Protein AF-A0A415DFB6-F1 (afdb_monomer)

Mean predicted aligned error: 8.47 Å

Foldseek 3Di:
DVVVLVVLLVVLVVLLCCCVVPVVVVLVVLLVVLCVLLVHCPLSVVLCPDPLNVVLVVLSVVLVVLNVPLVVCCVVDVDPVSSVVSSVVSVVSSVVNVVSSVVSVVSSVCSSDLVSVLVVCLVPPDLVVLLVVLVSSLVSLVVPVVNVVSNVVSVVSNVVSVVVVVVVVVVVVVVVVVVVVVD

pLDDT: mean 84.61, std 6.45, range [47.28, 93.31]

Solvent-accessible surface area (backbone atoms only — not comparable to full-atom values): 9958 Å² total; per-residue (Å²): 112,69,67,63,53,49,53,56,48,52,51,52,51,52,54,52,48,48,43,58,73,51,50,46,56,52,51,53,51,52,43,49,51,46,19,60,72,61,72,37,62,67,63,39,51,54,54,57,69,34,67,63,50,47,52,45,56,53,50,51,53,49,54,56,51,45,68,59,50,48,60,54,48,43,71,75,47,86,42,74,71,60,46,53,50,53,53,52,52,51,50,52,52,55,52,50,49,52,55,43,50,54,52,46,51,54,50,52,51,34,64,64,36,66,66,54,31,50,59,48,40,72,75,73,46,57,70,74,62,33,51,58,52,38,52,47,49,36,59,47,22,71,74,32,82,92,34,47,68,56,24,53,55,39,50,53,52,50,51,52,54,52,48,53,54,52,52,54,52,52,52,51,54,51,53,56,52,56,63,64,72,77,112

Radius of gyration: 25.22 Å; Cα contacts (8 Å, |Δi|>4): 99; chains: 1; bounding box: 82×24×62 Å

Sequence (183 aa):
MLEGYIELFELCIAMVTALLGLAYPLFIDKINQMSDKYKTRRISEKFKNETAYCCFNILIVVCIVELFVFPIIIIAYDTDYCNQLLITIQGICVFTLSIIMVRLYHLIQTYNDPFRFFNRIRINETSENLIADLQILIRYASNNEAEMDLYNDAMQELSTQILNFQEEQLLIYQQQNSNNEEY

Structure (mmCIF, N/CA/C/O backbone):
data_AF-A0A415DFB6-F1
#
_entry.id   AF-A0A415DFB6-F1
#
loop_
_atom_site.group_PDB
_atom_site.id
_atom_site.type_symbol
_atom_site.label_atom_id
_atom_site.label_alt_id
_atom_site.label_comp_id
_atom_site.label_asym_id
_atom_site.label_entity_id
_atom_site.label_seq_id
_atom_site.pdbx_PDB_ins_code
_atom_site.Cartn_x
_atom_site.Cartn_y
_atom_site.Cartn_z
_atom_site.occupancy
_atom_site.B_iso_or_equiv
_atom_site.auth_seq_id
_atom_site.auth_comp_id
_atom_site.auth_asym_id
_atom_site.auth_atom_id
_atom_site.pdbx_PDB_model_num
ATOM 1 N N . MET A 1 1 ? 25.319 10.381 -27.164 1.00 62.66 1 MET A N 1
ATOM 2 C CA . MET A 1 1 ? 23.885 10.255 -26.812 1.00 62.66 1 MET A CA 1
ATOM 3 C C . MET A 1 1 ? 23.627 8.980 -26.020 1.00 62.66 1 MET A C 1
ATOM 5 O O . MET A 1 1 ? 23.040 9.087 -24.956 1.00 62.66 1 MET A O 1
ATOM 9 N N . LEU A 1 2 ? 24.158 7.828 -26.452 1.00 67.50 2 LEU A N 1
ATOM 10 C CA . LEU A 1 2 ? 24.077 6.550 -25.725 1.00 67.50 2 LEU A CA 1
ATOM 11 C C . LEU A 1 2 ? 24.550 6.600 -24.256 1.00 67.50 2 LEU A C 1
ATOM 13 O O . LEU A 1 2 ? 23.923 6.008 -23.390 1.00 67.50 2 LEU A O 1
ATOM 17 N N . GLU A 1 3 ? 25.610 7.349 -23.957 1.00 74.88 3 GLU A N 1
ATOM 18 C CA . GLU A 1 3 ? 26.145 7.478 -22.591 1.00 74.88 3 GLU A CA 1
ATOM 19 C C . GLU A 1 3 ? 25.141 8.124 -21.616 1.00 74.88 3 GLU A C 1
ATOM 21 O O . GLU A 1 3 ? 24.883 7.578 -20.549 1.00 74.88 3 GLU A O 1
ATOM 26 N N . GLY A 1 4 ? 24.451 9.196 -22.026 1.00 77.31 4 GLY A N 1
ATOM 27 C CA . GLY A 1 4 ? 23.418 9.831 -21.194 1.00 77.31 4 GLY A CA 1
ATOM 28 C C . GLY A 1 4 ? 22.176 8.956 -20.979 1.00 77.31 4 GLY A C 1
ATOM 29 O O . GLY A 1 4 ? 21.500 9.060 -19.958 1.00 77.31 4 GLY A O 1
ATOM 30 N N . TYR A 1 5 ? 21.882 8.056 -21.921 1.00 78.19 5 TYR A N 1
ATOM 31 C CA . TYR A 1 5 ? 20.828 7.052 -21.776 1.00 78.19 5 TYR A CA 1
ATOM 32 C C . TYR A 1 5 ? 21.180 6.004 -20.714 1.00 78.19 5 TYR A C 1
ATOM 34 O O . TYR A 1 5 ? 20.325 5.629 -19.911 1.00 78.19 5 TYR A O 1
ATOM 42 N N . ILE A 1 6 ? 22.442 5.578 -20.679 1.00 79.12 6 ILE A N 1
ATOM 43 C CA . ILE A 1 6 ? 22.951 4.638 -19.679 1.00 79.12 6 ILE A CA 1
ATOM 44 C C . ILE A 1 6 ? 22.928 5.281 -18.288 1.00 79.12 6 ILE A C 1
ATOM 46 O O . ILE A 1 6 ? 22.408 4.668 -17.363 1.00 79.12 6 ILE A O 1
ATOM 50 N N . GLU A 1 7 ? 23.367 6.535 -18.144 1.00 85.06 7 GLU A N 1
ATOM 51 C CA . GLU A 1 7 ? 23.326 7.258 -16.860 1.00 85.06 7 GLU A CA 1
ATOM 52 C C . GLU A 1 7 ? 21.899 7.381 -16.290 1.00 85.06 7 GLU A C 1
ATOM 54 O O . GLU A 1 7 ? 21.657 7.120 -15.109 1.00 85.06 7 GLU A O 1
ATOM 59 N N . LEU A 1 8 ? 20.918 7.742 -17.129 1.00 84.00 8 LEU A N 1
ATOM 60 C CA . LEU A 1 8 ? 19.504 7.808 -16.732 1.00 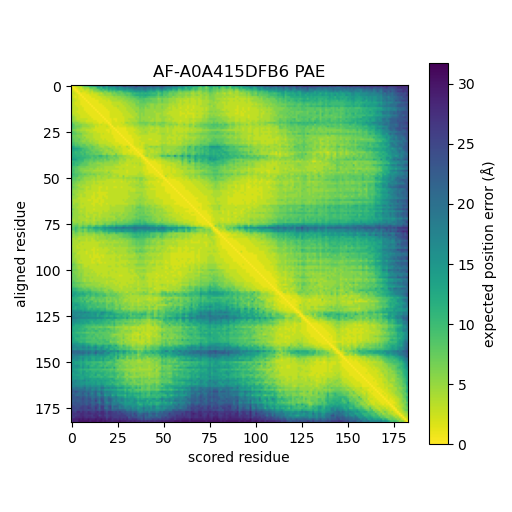84.00 8 LEU A CA 1
ATOM 61 C C . LEU A 1 8 ? 18.957 6.438 -16.317 1.00 84.00 8 LEU A C 1
ATOM 63 O O . LEU A 1 8 ? 18.154 6.333 -15.384 1.00 84.00 8 LEU A O 1
ATOM 67 N N . PHE A 1 9 ? 19.387 5.384 -17.006 1.00 84.56 9 PHE A N 1
ATOM 68 C CA . PHE A 1 9 ? 18.996 4.021 -16.687 1.00 84.56 9 PHE A CA 1
ATOM 69 C C . PHE A 1 9 ? 19.620 3.540 -15.367 1.00 84.56 9 PHE A C 1
ATOM 71 O O . PHE A 1 9 ? 18.917 2.974 -14.529 1.00 84.56 9 PHE A O 1
ATOM 78 N N . GLU A 1 10 ? 20.897 3.838 -15.123 1.00 87.94 10 GLU A N 1
ATOM 79 C CA . GLU A 1 10 ? 21.578 3.575 -13.850 1.00 87.94 10 GLU A CA 1
ATOM 80 C C . GLU A 1 10 ? 20.909 4.300 -12.680 1.00 87.94 10 GLU A C 1
ATOM 82 O O . GLU A 1 10 ? 20.707 3.708 -11.616 1.00 87.94 10 GLU A O 1
ATOM 87 N N . LEU A 1 11 ? 20.473 5.547 -12.882 1.00 89.06 11 LEU A N 1
ATOM 88 C CA . LEU A 1 11 ? 19.688 6.278 -11.888 1.00 89.06 11 LEU A CA 1
ATOM 89 C C . LEU A 1 11 ? 18.372 5.552 -11.560 1.00 89.06 11 LEU A C 1
ATOM 91 O O . LEU A 1 11 ? 18.012 5.413 -10.387 1.00 89.06 11 LEU A O 1
ATOM 95 N N . CYS A 1 12 ? 17.670 5.045 -12.577 1.00 87.88 12 CYS A N 1
ATOM 96 C CA . CYS A 1 12 ? 16.448 4.262 -12.386 1.00 87.88 12 CYS A CA 1
ATOM 97 C C . CYS A 1 12 ? 16.722 2.959 -11.618 1.00 87.88 12 CYS A C 1
ATOM 99 O O . CYS A 1 12 ? 15.974 2.636 -10.690 1.00 87.88 12 CYS A O 1
ATOM 101 N N . ILE A 1 13 ? 17.808 2.243 -11.945 1.00 89.44 13 ILE A N 1
ATOM 102 C CA . ILE A 1 13 ? 18.252 1.053 -11.201 1.00 89.44 13 ILE A CA 1
ATOM 103 C C . ILE A 1 13 ? 18.485 1.412 -9.732 1.00 89.44 13 ILE A C 1
ATOM 105 O O . ILE A 1 13 ? 17.977 0.722 -8.843 1.00 89.44 13 ILE A O 1
ATOM 109 N N . ALA A 1 14 ? 19.228 2.487 -9.462 1.00 90.75 14 ALA A N 1
ATOM 110 C CA . ALA A 1 14 ? 19.560 2.907 -8.106 1.00 90.75 14 ALA A CA 1
ATOM 111 C C . ALA A 1 14 ? 18.299 3.223 -7.286 1.00 90.75 14 ALA A C 1
ATOM 113 O O . ALA A 1 14 ? 18.173 2.764 -6.149 1.00 90.75 14 ALA A O 1
ATOM 114 N N . MET A 1 15 ? 17.330 3.933 -7.876 1.00 89.31 15 MET A N 1
ATOM 115 C CA . MET A 1 15 ? 16.051 4.231 -7.225 1.00 89.31 15 MET A CA 1
ATOM 116 C C . MET A 1 15 ? 15.252 2.964 -6.906 1.00 89.31 15 MET A C 1
ATOM 118 O O . MET A 1 15 ? 14.819 2.783 -5.767 1.00 89.31 15 MET A O 1
ATOM 122 N N . VAL A 1 16 ? 15.074 2.064 -7.878 1.00 89.44 16 VAL A N 1
ATOM 123 C CA . VAL A 1 16 ? 14.328 0.810 -7.666 1.00 89.44 16 VAL A CA 1
ATOM 124 C C . VAL A 1 16 ? 15.028 -0.069 -6.628 1.00 89.44 16 VAL A C 1
ATOM 126 O O . VAL A 1 16 ? 14.374 -0.627 -5.747 1.00 89.44 16 VAL A O 1
ATOM 129 N N . THR A 1 17 ? 16.359 -0.134 -6.665 1.00 90.31 17 THR A N 1
ATOM 130 C CA . THR A 1 17 ? 17.162 -0.888 -5.693 1.00 90.31 17 THR A CA 1
ATOM 131 C C . THR A 1 17 ? 17.019 -0.316 -4.285 1.00 90.31 17 THR A C 1
ATOM 133 O O . THR A 1 17 ? 16.842 -1.078 -3.338 1.00 90.31 17 THR A O 1
ATOM 136 N N . ALA A 1 18 ? 17.025 1.010 -4.122 1.00 90.12 18 ALA A N 1
ATOM 137 C CA . ALA A 1 18 ? 16.793 1.646 -2.826 1.00 90.12 18 ALA A CA 1
ATOM 138 C C . ALA A 1 18 ? 15.381 1.352 -2.291 1.00 90.12 18 ALA A C 1
ATOM 140 O O . ALA A 1 18 ? 15.207 1.050 -1.107 1.00 90.12 18 ALA A O 1
ATOM 141 N N . LEU A 1 19 ? 14.371 1.378 -3.165 1.00 86.94 19 LEU A N 1
ATOM 142 C CA . LEU A 1 19 ? 12.997 1.043 -2.794 1.00 86.94 19 LEU A CA 1
ATOM 143 C C . LEU A 1 19 ? 12.863 -0.419 -2.356 1.00 86.94 19 LEU A C 1
ATOM 145 O O . LEU A 1 19 ? 12.233 -0.694 -1.338 1.00 86.94 19 LEU A O 1
ATOM 149 N N . LEU A 1 20 ? 13.486 -1.350 -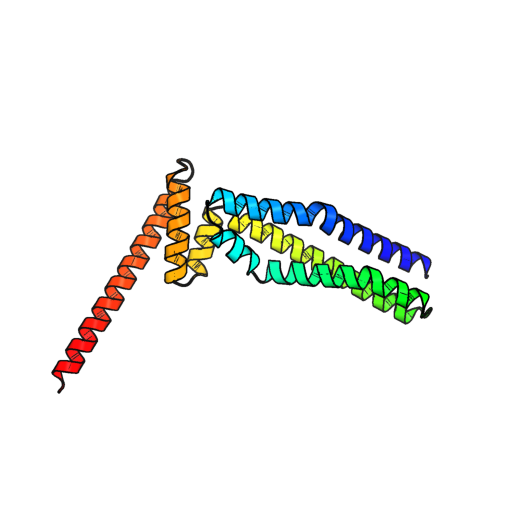3.074 1.00 88.12 20 LEU A N 1
ATOM 150 C CA . LEU A 1 20 ? 13.445 -2.775 -2.747 1.00 88.12 20 LEU A CA 1
ATOM 151 C C . LEU A 1 20 ? 14.286 -3.138 -1.523 1.00 88.12 20 LEU A C 1
ATOM 153 O O . LEU A 1 20 ? 13.855 -3.941 -0.702 1.00 88.12 20 LEU A O 1
ATOM 157 N N . GLY A 1 21 ? 15.479 -2.562 -1.398 1.00 85.88 21 GLY A N 1
ATOM 158 C CA . GLY A 1 21 ? 16.424 -2.896 -0.337 1.00 85.88 21 GLY A CA 1
ATOM 159 C C . GLY A 1 21 ? 16.083 -2.260 1.007 1.00 85.88 21 GLY A C 1
ATOM 160 O O . GLY A 1 21 ? 16.350 -2.857 2.046 1.00 85.88 21 GLY A O 1
ATOM 161 N N . LEU A 1 22 ? 15.487 -1.062 1.000 1.00 85.88 22 LEU A N 1
ATOM 162 C CA . LEU A 1 22 ? 15.220 -0.300 2.223 1.00 85.88 22 LEU A CA 1
ATOM 163 C C . LEU A 1 22 ? 13.725 -0.136 2.482 1.00 85.88 2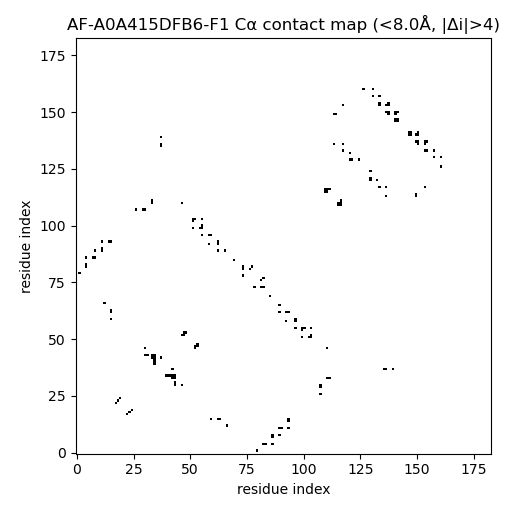2 LEU A C 1
ATOM 165 O O . LEU A 1 22 ? 13.236 -0.507 3.548 1.00 85.88 22 LEU A O 1
ATOM 169 N N . ALA A 1 23 ? 12.984 0.418 1.523 1.00 86.06 23 ALA A N 1
ATOM 170 C CA . ALA A 1 23 ? 11.593 0.786 1.764 1.00 86.06 23 ALA A CA 1
ATOM 171 C C . ALA A 1 23 ? 10.667 -0.433 1.867 1.00 86.06 23 ALA A C 1
ATOM 173 O O . ALA A 1 23 ? 9.801 -0.476 2.739 1.00 86.06 23 ALA A O 1
ATOM 174 N N . TYR A 1 24 ? 10.858 -1.439 1.012 1.00 85.44 24 TYR A N 1
ATOM 175 C CA . TYR A 1 24 ? 9.994 -2.616 0.967 1.00 85.44 24 TYR A CA 1
ATOM 176 C C . TYR A 1 24 ? 10.010 -3.416 2.285 1.00 85.44 24 TYR A C 1
ATOM 178 O O . TYR A 1 24 ? 8.928 -3.647 2.835 1.00 85.44 24 TYR A O 1
ATOM 186 N N . PRO A 1 25 ? 11.176 -3.761 2.878 1.00 87.12 25 PRO A N 1
ATOM 187 C CA . PRO A 1 25 ? 11.221 -4.401 4.191 1.00 87.12 25 PRO A CA 1
ATOM 188 C C . PRO A 1 25 ? 10.585 -3.549 5.290 1.00 87.12 25 PRO A C 1
ATOM 190 O O . PRO A 1 25 ? 9.839 -4.085 6.106 1.00 87.12 25 PRO A O 1
ATOM 193 N N . LEU A 1 26 ? 10.815 -2.228 5.288 1.00 86.00 26 LEU A N 1
ATOM 194 C CA . LEU A 1 26 ? 10.211 -1.311 6.262 1.00 86.00 26 LEU A CA 1
ATOM 195 C C . LEU A 1 26 ? 8.680 -1.313 6.182 1.00 86.00 26 LEU A C 1
ATOM 197 O O . LEU A 1 26 ? 8.010 -1.287 7.213 1.00 86.00 26 LEU A O 1
ATOM 201 N N . PHE A 1 27 ? 8.109 -1.371 4.977 1.00 86.38 27 PHE A N 1
ATOM 202 C CA . PHE A 1 27 ? 6.661 -1.471 4.813 1.00 86.38 27 PHE A CA 1
ATOM 203 C C . PHE A 1 27 ? 6.116 -2.792 5.353 1.00 86.38 27 PHE A C 1
ATOM 205 O O . PHE A 1 27 ? 5.130 -2.781 6.088 1.00 86.38 27 PHE A O 1
ATOM 212 N N . ILE A 1 28 ? 6.765 -3.917 5.045 1.00 86.12 28 ILE A N 1
ATOM 213 C CA . ILE A 1 28 ? 6.357 -5.232 5.559 1.00 86.12 28 ILE A CA 1
ATOM 214 C C . ILE A 1 28 ? 6.451 -5.280 7.088 1.00 86.12 28 ILE A C 1
ATOM 216 O O . ILE A 1 28 ? 5.514 -5.734 7.742 1.00 86.12 28 ILE A O 1
ATOM 220 N N . ASP A 1 29 ? 7.535 -4.761 7.659 1.00 88.38 29 ASP A N 1
ATOM 221 C CA . ASP A 1 29 ? 7.728 -4.669 9.106 1.00 88.38 29 ASP A CA 1
ATOM 222 C C . ASP A 1 29 ? 6.628 -3.828 9.772 1.00 88.38 29 ASP A C 1
ATOM 224 O O . ASP A 1 29 ? 6.009 -4.261 10.743 1.00 88.38 29 ASP A O 1
ATOM 228 N N . LYS A 1 30 ? 6.273 -2.671 9.196 1.00 86.75 30 LYS A N 1
ATOM 229 C CA . LYS A 1 30 ? 5.177 -1.837 9.718 1.00 86.75 30 LYS A CA 1
ATOM 230 C C . LYS A 1 30 ? 3.806 -2.507 9.628 1.00 86.75 30 LYS A C 1
ATOM 232 O O . LYS A 1 30 ? 3.001 -2.355 10.546 1.00 86.75 30 LYS A O 1
ATOM 237 N N . ILE A 1 31 ? 3.541 -3.267 8.568 1.00 85.69 31 ILE A N 1
ATOM 238 C CA . ILE A 1 31 ? 2.302 -4.049 8.435 1.00 85.69 31 ILE A CA 1
ATOM 239 C C . ILE A 1 31 ? 2.249 -5.167 9.488 1.00 85.69 31 ILE A C 1
ATOM 241 O O . ILE A 1 31 ? 1.194 -5.417 10.073 1.00 85.69 31 ILE A O 1
ATOM 245 N N . ASN A 1 32 ? 3.378 -5.820 9.771 1.00 85.25 32 ASN A N 1
ATOM 246 C CA . ASN A 1 32 ? 3.454 -6.855 10.803 1.00 85.25 32 ASN A CA 1
ATOM 247 C C . ASN A 1 32 ? 3.276 -6.261 12.208 1.00 85.25 32 ASN A C 1
ATOM 249 O O . ASN A 1 32 ? 2.442 -6.750 12.965 1.00 85.25 32 ASN A O 1
ATOM 253 N N . GLN A 1 33 ? 3.946 -5.143 12.512 1.00 85.44 33 GLN A N 1
ATOM 254 C CA . GLN A 1 33 ? 3.773 -4.413 13.775 1.00 85.44 33 GLN A CA 1
ATOM 255 C C . GLN A 1 33 ? 2.317 -4.014 14.020 1.00 85.44 33 GLN A C 1
ATOM 257 O O . GLN A 1 33 ? 1.845 -4.052 15.151 1.00 85.44 33 GLN A O 1
ATOM 262 N N . MET A 1 34 ? 1.581 -3.656 12.970 1.00 82.19 34 MET A N 1
ATOM 263 C CA . MET A 1 34 ? 0.152 -3.371 13.068 1.00 82.19 34 MET A CA 1
ATOM 264 C C . MET A 1 34 ? -0.663 -4.620 13.423 1.00 82.19 34 MET A C 1
ATOM 266 O O . MET A 1 34 ? -1.541 -4.558 14.283 1.00 82.19 34 MET A O 1
ATOM 270 N N . SER A 1 35 ? -0.354 -5.763 12.806 1.00 81.88 35 SER A N 1
ATOM 271 C CA . SER A 1 35 ? -0.968 -7.048 13.160 1.00 81.88 35 SER A CA 1
ATOM 272 C C . SER A 1 35 ? -0.732 -7.400 14.633 1.00 81.88 35 SER A C 1
ATOM 274 O O . SER A 1 35 ? -1.647 -7.881 15.306 1.00 81.88 35 SER A O 1
ATOM 276 N N . ASP A 1 36 ? 0.473 -7.130 15.135 1.00 84.31 36 ASP A N 1
ATOM 277 C CA . ASP A 1 36 ? 0.854 -7.375 16.525 1.00 84.31 36 ASP A CA 1
ATOM 278 C C . ASP A 1 36 ? 0.162 -6.391 17.479 1.00 84.31 36 ASP A C 1
ATOM 280 O O . ASP A 1 36 ? -0.386 -6.804 18.504 1.00 84.31 36 ASP A O 1
ATOM 284 N N . LYS A 1 37 ? 0.098 -5.104 17.105 1.00 84.50 37 LYS A N 1
ATOM 285 C CA . LYS A 1 37 ? -0.556 -4.024 17.862 1.00 84.50 37 LYS A CA 1
ATOM 286 C C . LYS A 1 37 ? -2.016 -4.348 18.172 1.00 84.50 37 LYS A C 1
ATOM 288 O O . LYS A 1 37 ? -2.444 -4.239 19.318 1.00 84.50 37 LYS A O 1
ATOM 293 N N . TYR A 1 38 ? -2.769 -4.792 17.169 1.00 81.00 38 TYR A N 1
ATOM 294 C CA . TYR A 1 38 ? -4.183 -5.137 17.331 1.00 81.00 38 TYR A CA 1
ATOM 295 C C . TYR A 1 38 ? -4.417 -6.614 17.692 1.00 81.00 38 TYR A C 1
ATOM 297 O O . TYR A 1 38 ? -5.565 -7.042 17.824 1.00 81.00 38 TYR A O 1
ATOM 305 N N . LYS A 1 39 ? -3.345 -7.409 17.849 1.00 82.69 39 LYS A N 1
ATOM 306 C CA . LYS A 1 39 ? -3.382 -8.860 18.118 1.00 82.69 39 LYS A CA 1
ATOM 307 C C . LYS A 1 39 ? -4.301 -9.628 17.158 1.00 82.69 39 LYS A C 1
ATOM 309 O O . LYS A 1 39 ? -4.942 -10.607 17.541 1.00 82.69 39 LYS A O 1
ATOM 314 N N . THR A 1 40 ? -4.385 -9.171 15.911 1.00 82.06 40 THR A N 1
ATOM 315 C CA . THR A 1 40 ? -5.238 -9.761 14.877 1.00 82.06 40 THR A CA 1
ATOM 316 C C . THR A 1 40 ? -4.604 -9.625 13.503 1.00 82.06 40 THR A C 1
ATOM 318 O O . THR A 1 40 ? -4.027 -8.593 13.165 1.00 82.06 40 THR A O 1
ATOM 321 N N . ARG A 1 41 ? -4.751 -10.667 12.682 1.00 83.12 41 ARG A N 1
ATOM 322 C CA . ARG A 1 41 ? -4.326 -10.658 11.274 1.00 83.12 41 ARG A CA 1
ATOM 323 C C . ARG A 1 41 ? -5.320 -9.963 10.349 1.00 83.12 41 ARG A C 1
ATOM 325 O O . ARG A 1 41 ? -4.936 -9.512 9.279 1.00 83.12 41 ARG A O 1
ATOM 332 N N . ARG A 1 42 ? -6.572 -9.797 10.783 1.00 81.75 42 ARG A N 1
ATOM 333 C CA . ARG A 1 42 ? -7.649 -9.215 9.967 1.00 81.75 42 ARG A CA 1
ATOM 334 C C . ARG A 1 42 ? -7.291 -7.828 9.422 1.00 81.75 42 ARG A C 1
ATOM 336 O O . ARG A 1 42 ? -7.563 -7.532 8.266 1.00 81.75 42 ARG A O 1
ATOM 343 N N . ILE A 1 43 ? -6.637 -6.994 10.233 1.00 82.25 43 ILE A N 1
ATOM 344 C CA . ILE A 1 43 ? -6.270 -5.622 9.850 1.00 82.25 43 ILE A CA 1
ATOM 345 C C . ILE A 1 43 ? -5.130 -5.615 8.823 1.00 82.25 43 ILE A C 1
ATOM 347 O O . ILE A 1 43 ? -5.192 -4.873 7.843 1.00 82.25 43 ILE A O 1
ATOM 351 N N . SER A 1 44 ? -4.113 -6.463 9.001 1.00 83.44 44 SER A N 1
ATOM 352 C CA . SER A 1 44 ? -3.005 -6.560 8.045 1.00 83.44 44 SER A CA 1
ATOM 353 C C . SER A 1 44 ? -3.439 -7.200 6.722 1.00 83.44 44 SER A C 1
ATOM 355 O O . SER A 1 44 ? -2.960 -6.799 5.663 1.00 83.44 44 SER A O 1
ATOM 357 N N . GLU A 1 45 ? -4.388 -8.137 6.748 1.00 85.50 45 GLU A N 1
ATOM 358 C CA . GLU A 1 45 ? -5.019 -8.698 5.546 1.00 85.50 45 GLU A CA 1
ATOM 359 C C . GLU A 1 45 ? -5.870 -7.661 4.808 1.00 85.50 45 GLU A C 1
ATOM 361 O O . GLU A 1 45 ? -5.722 -7.510 3.595 1.00 85.50 45 GLU A O 1
ATOM 366 N N . LYS A 1 46 ? -6.685 -6.877 5.529 1.00 83.94 46 LYS A N 1
ATOM 367 C CA . LYS A 1 46 ? -7.423 -5.750 4.940 1.00 83.94 46 LYS A CA 1
ATOM 368 C C . LYS A 1 46 ? -6.490 -4.758 4.261 1.00 83.94 46 LYS A C 1
ATOM 370 O O . LYS A 1 46 ? -6.719 -4.411 3.109 1.00 83.94 46 LYS A O 1
ATOM 375 N N . PHE A 1 47 ? -5.397 -4.383 4.926 1.00 85.31 47 PHE A N 1
ATOM 376 C CA . PHE A 1 47 ? -4.382 -3.510 4.343 1.00 85.31 47 PHE A CA 1
ATOM 377 C C . PHE A 1 47 ? -3.796 -4.085 3.041 1.00 85.31 47 PHE A C 1
ATOM 379 O O . PHE A 1 47 ? -3.640 -3.360 2.061 1.00 85.31 47 PHE A O 1
ATOM 386 N N . LYS A 1 48 ? -3.483 -5.387 3.004 1.00 85.75 48 LYS A N 1
ATOM 387 C CA . LYS A 1 48 ? -2.928 -6.047 1.807 1.00 85.75 48 LYS A CA 1
ATOM 388 C C . LYS A 1 48 ? -3.926 -6.142 0.650 1.00 85.75 48 LYS A C 1
ATOM 390 O O . LYS A 1 48 ? -3.500 -6.204 -0.500 1.00 85.75 48 LYS A O 1
ATOM 395 N N . ASN A 1 49 ? -5.224 -6.123 0.936 1.00 86.88 49 ASN A N 1
ATOM 396 C CA . ASN A 1 49 ? -6.274 -6.113 -0.083 1.00 86.88 49 ASN A CA 1
ATOM 397 C C . ASN A 1 49 ? -6.568 -4.712 -0.640 1.00 86.88 49 ASN A C 1
ATOM 399 O O . ASN A 1 49 ? -7.314 -4.585 -1.609 1.00 86.88 49 ASN A O 1
ATOM 403 N N . GLU A 1 50 ? -5.979 -3.656 -0.076 1.00 85.81 50 GLU A N 1
ATOM 404 C CA . GLU A 1 50 ? -6.135 -2.304 -0.604 1.00 85.81 50 GLU A CA 1
ATOM 405 C C . GLU A 1 50 ? -5.494 -2.174 -1.988 1.00 85.81 50 GLU A C 1
ATOM 407 O O . GLU A 1 50 ? -4.344 -2.569 -2.217 1.00 85.81 50 GLU A O 1
ATOM 412 N N . THR A 1 51 ? -6.208 -1.516 -2.902 1.00 83.81 51 THR A N 1
ATOM 413 C CA . THR A 1 51 ? -5.769 -1.302 -4.288 1.00 83.81 51 THR A CA 1
ATOM 414 C C . THR A 1 51 ? -4.375 -0.686 -4.366 1.00 83.81 51 THR A C 1
ATOM 416 O O . THR A 1 51 ? -3.579 -1.071 -5.214 1.00 83.81 51 THR A O 1
ATOM 419 N N . ALA A 1 52 ? -4.035 0.234 -3.456 1.00 85.25 52 ALA A N 1
ATOM 420 C CA . ALA A 1 52 ? -2.718 0.867 -3.432 1.00 85.25 52 ALA A CA 1
ATOM 421 C C . ALA A 1 52 ? -1.577 -0.134 -3.171 1.00 85.25 52 ALA A C 1
ATOM 423 O O . ALA A 1 52 ? -0.538 -0.042 -3.822 1.00 85.25 52 ALA A O 1
ATOM 424 N N . TYR A 1 53 ? -1.771 -1.098 -2.263 1.00 87.94 53 TYR A N 1
ATOM 425 C CA . TYR A 1 53 ? -0.775 -2.134 -1.977 1.00 87.94 53 TYR A CA 1
ATOM 426 C C . TYR A 1 53 ? -0.655 -3.128 -3.139 1.00 87.94 53 TYR A C 1
ATOM 428 O O . TYR A 1 53 ? 0.453 -3.483 -3.542 1.00 87.94 53 TYR A O 1
ATOM 436 N N . CYS A 1 54 ? -1.787 -3.520 -3.730 1.00 87.75 54 CYS A N 1
ATOM 437 C CA . CYS A 1 54 ? -1.800 -4.386 -4.907 1.00 87.75 54 CYS A CA 1
ATOM 438 C C . CYS A 1 54 ? -1.085 -3.730 -6.103 1.00 87.75 54 CYS A C 1
ATOM 440 O O . CYS A 1 54 ? -0.161 -4.316 -6.669 1.00 87.75 54 CYS A O 1
ATOM 442 N N . CYS A 1 55 ? -1.430 -2.479 -6.430 1.00 88.12 55 CYS A N 1
ATOM 443 C CA . CYS A 1 55 ? -0.772 -1.714 -7.490 1.00 88.12 55 CYS A CA 1
ATOM 444 C C . CYS A 1 55 ? 0.728 -1.547 -7.234 1.00 88.12 55 CYS A C 1
ATOM 446 O O . CYS A 1 55 ? 1.511 -1.683 -8.167 1.00 88.12 55 CYS A O 1
ATOM 448 N N . PHE A 1 56 ? 1.137 -1.285 -5.990 1.00 89.44 56 PHE A N 1
ATOM 449 C CA . PHE A 1 56 ? 2.549 -1.181 -5.625 1.00 89.44 56 PHE A CA 1
ATOM 450 C C . PHE A 1 56 ? 3.321 -2.472 -5.922 1.00 89.44 56 PHE A C 1
ATOM 452 O O . PHE A 1 56 ? 4.353 -2.424 -6.588 1.00 89.44 56 PHE A O 1
ATOM 459 N N . ASN A 1 57 ? 2.806 -3.623 -5.477 1.00 90.12 57 ASN A N 1
ATOM 460 C CA . ASN A 1 57 ? 3.453 -4.914 -5.718 1.00 90.12 57 ASN A CA 1
ATOM 461 C C . ASN A 1 57 ? 3.540 -5.243 -7.214 1.00 90.12 57 ASN A C 1
ATOM 463 O O . ASN A 1 57 ? 4.596 -5.667 -7.679 1.00 90.12 57 ASN A O 1
ATOM 467 N N . ILE A 1 58 ? 2.462 -5.023 -7.973 1.00 91.19 58 ILE A N 1
ATOM 468 C CA . ILE A 1 58 ? 2.461 -5.258 -9.425 1.00 91.19 58 ILE A CA 1
ATOM 469 C C . ILE A 1 58 ? 3.491 -4.356 -10.109 1.00 91.19 58 ILE A C 1
ATOM 471 O O . ILE A 1 58 ? 4.295 -4.837 -10.903 1.00 91.19 58 ILE A O 1
ATOM 475 N N . LEU A 1 59 ? 3.500 -3.062 -9.780 1.00 91.12 59 LEU A N 1
ATOM 476 C CA . LEU A 1 59 ? 4.395 -2.098 -10.410 1.00 91.12 59 LEU A CA 1
ATOM 477 C C . LEU A 1 59 ? 5.867 -2.385 -10.093 1.00 91.12 59 LEU A C 1
ATOM 479 O O . LEU A 1 59 ? 6.704 -2.271 -10.978 1.00 91.12 59 LEU A O 1
ATOM 483 N N . ILE A 1 60 ? 6.183 -2.828 -8.871 1.00 90.69 60 ILE A N 1
ATOM 484 C CA . ILE A 1 60 ? 7.533 -3.292 -8.527 1.00 90.69 60 ILE A CA 1
ATOM 485 C C . ILE A 1 60 ? 7.968 -4.444 -9.430 1.00 90.69 60 ILE A C 1
ATOM 487 O O . ILE A 1 60 ? 9.082 -4.421 -9.948 1.00 90.69 60 ILE A O 1
ATOM 491 N N . VAL A 1 61 ? 7.108 -5.447 -9.623 1.00 91.94 61 VAL A N 1
ATOM 492 C CA . VAL A 1 61 ? 7.432 -6.598 -10.477 1.00 91.94 61 VAL A CA 1
ATOM 493 C C . VAL A 1 61 ? 7.665 -6.144 -11.916 1.00 91.94 61 VAL A C 1
ATOM 495 O O . VAL A 1 61 ? 8.641 -6.573 -12.527 1.00 91.94 61 VAL A O 1
ATOM 498 N N . VAL A 1 62 ? 6.828 -5.236 -12.429 1.00 93.31 62 VAL A N 1
ATOM 499 C CA . VAL A 1 62 ? 7.015 -4.627 -13.755 1.00 93.31 62 VAL A CA 1
ATOM 500 C C . VAL A 1 62 ? 8.372 -3.931 -13.841 1.00 93.31 62 VAL A C 1
ATOM 502 O O . VAL A 1 62 ? 9.158 -4.277 -14.717 1.00 93.31 62 VAL A O 1
ATOM 505 N N . CYS A 1 63 ? 8.706 -3.056 -12.888 1.00 91.25 63 CYS A N 1
ATOM 506 C CA . CYS A 1 63 ? 9.996 -2.367 -12.875 1.00 91.25 63 CYS A CA 1
ATOM 507 C C . CYS A 1 63 ? 11.176 -3.346 -12.826 1.00 91.25 63 CYS A C 1
ATOM 509 O O . CYS A 1 63 ? 12.158 -3.136 -13.525 1.00 91.25 63 CYS A O 1
ATOM 511 N N . ILE A 1 64 ? 11.097 -4.429 -12.044 1.00 91.12 64 ILE A N 1
ATOM 512 C CA . ILE A 1 64 ? 12.155 -5.451 -12.004 1.00 91.12 64 ILE A CA 1
ATOM 513 C C . ILE A 1 64 ? 12.335 -6.092 -13.381 1.00 91.12 64 ILE A C 1
ATOM 515 O O . ILE A 1 64 ? 13.463 -6.225 -13.844 1.00 91.12 64 ILE A O 1
ATOM 519 N N . VAL A 1 65 ? 11.245 -6.478 -14.047 1.00 92.88 65 VAL A N 1
ATOM 520 C CA . VAL A 1 65 ? 11.311 -7.088 -15.383 1.00 92.88 65 VAL A CA 1
ATOM 521 C C . VAL A 1 65 ? 11.911 -6.114 -16.398 1.00 92.88 65 VAL A C 1
ATOM 523 O O . VAL A 1 65 ? 12.809 -6.497 -17.149 1.00 92.88 65 VAL A O 1
ATOM 526 N N . GLU A 1 66 ? 11.475 -4.853 -16.393 1.00 90.44 66 GLU A N 1
ATOM 527 C CA . GLU A 1 66 ? 11.996 -3.814 -17.289 1.00 90.44 66 GLU A CA 1
ATOM 528 C C . GLU A 1 66 ? 13.507 -3.600 -17.103 1.00 90.44 66 GLU A C 1
ATOM 530 O O . GLU A 1 66 ? 14.233 -3.502 -18.094 1.00 90.44 66 GLU A O 1
ATOM 535 N N . LEU A 1 67 ? 14.011 -3.644 -15.861 1.00 89.75 67 LEU A N 1
ATOM 536 C CA . LEU A 1 67 ? 15.442 -3.485 -15.568 1.00 89.75 67 LEU A CA 1
ATOM 537 C C . LEU A 1 67 ? 16.326 -4.560 -16.218 1.00 89.75 67 LEU A C 1
ATOM 539 O O . LEU A 1 67 ? 17.482 -4.283 -16.525 1.00 89.75 67 LEU A O 1
ATOM 543 N N . PHE A 1 68 ? 15.808 -5.769 -16.446 1.00 88.81 68 PHE A N 1
ATOM 544 C CA . PHE A 1 68 ? 16.547 -6.825 -17.148 1.00 88.81 68 PHE A CA 1
ATOM 545 C C . PHE A 1 68 ? 16.300 -6.807 -18.656 1.00 88.81 68 PHE A C 1
ATOM 547 O O . PHE A 1 68 ? 17.221 -7.043 -19.436 1.00 88.81 68 PHE A O 1
ATOM 554 N N . VAL A 1 69 ? 15.065 -6.538 -19.080 1.00 91.06 69 VAL A N 1
ATOM 555 C CA . VAL A 1 69 ? 14.666 -6.632 -20.489 1.00 91.06 69 VAL A CA 1
ATOM 556 C C . VAL A 1 69 ? 15.175 -5.440 -21.299 1.00 91.06 69 VAL A C 1
ATOM 558 O O . VAL A 1 69 ? 15.677 -5.625 -22.407 1.00 91.06 69 VAL A O 1
ATOM 561 N N . PHE A 1 70 ? 15.086 -4.220 -20.765 1.00 88.88 70 PHE A N 1
ATOM 562 C CA . PHE A 1 70 ? 15.410 -3.011 -21.527 1.00 88.88 70 PHE A CA 1
ATOM 563 C C . PHE A 1 70 ? 16.891 -2.922 -21.919 1.00 88.88 70 PHE A C 1
ATOM 565 O O . PHE A 1 70 ? 17.144 -2.645 -23.091 1.00 88.88 70 PHE A O 1
ATOM 572 N N . PRO A 1 71 ? 17.876 -3.239 -21.053 1.00 84.81 71 PRO A N 1
ATOM 573 C CA . PRO A 1 71 ? 19.285 -3.263 -21.453 1.00 84.81 71 PRO A CA 1
ATOM 574 C C . PRO A 1 71 ? 19.570 -4.232 -22.598 1.00 84.81 71 PRO A C 1
ATOM 576 O O . PRO A 1 71 ? 20.328 -3.907 -23.506 1.00 84.81 71 PRO A O 1
ATOM 579 N N . ILE A 1 72 ? 18.935 -5.409 -22.584 1.00 87.25 72 ILE A N 1
ATOM 580 C CA . ILE A 1 72 ? 19.099 -6.415 -23.640 1.00 87.25 72 ILE A CA 1
ATOM 581 C C . ILE A 1 72 ? 18.582 -5.865 -24.971 1.00 87.25 72 ILE A C 1
ATOM 583 O O . ILE A 1 72 ? 19.244 -6.022 -25.994 1.00 87.25 72 ILE A O 1
ATOM 587 N N . ILE A 1 73 ? 17.425 -5.195 -24.961 1.00 86.94 73 ILE A N 1
ATOM 588 C CA . ILE A 1 73 ? 16.846 -4.594 -26.168 1.00 86.94 73 ILE A CA 1
ATOM 589 C C . ILE A 1 73 ? 17.716 -3.441 -26.676 1.00 86.94 73 ILE A C 1
ATOM 591 O O . ILE A 1 73 ? 17.970 -3.386 -27.875 1.00 86.94 73 ILE A O 1
ATOM 595 N N . ILE A 1 74 ? 18.207 -2.573 -25.785 1.00 84.94 74 ILE A N 1
ATOM 596 C CA . ILE A 1 74 ? 19.084 -1.444 -26.135 1.00 84.94 74 ILE A CA 1
ATOM 597 C C . ILE A 1 74 ? 20.373 -1.941 -26.806 1.00 84.94 74 ILE A C 1
ATOM 599 O O . ILE A 1 74 ? 20.795 -1.387 -27.816 1.00 84.94 74 ILE A O 1
ATOM 603 N N . ILE A 1 75 ? 20.985 -3.009 -26.281 1.00 82.31 75 ILE A N 1
ATOM 604 C CA . ILE A 1 75 ? 22.199 -3.602 -26.864 1.00 82.31 75 ILE A CA 1
ATOM 605 C C . ILE A 1 75 ? 21.896 -4.304 -28.198 1.00 82.31 75 ILE A C 1
ATOM 607 O O . ILE A 1 75 ? 22.700 -4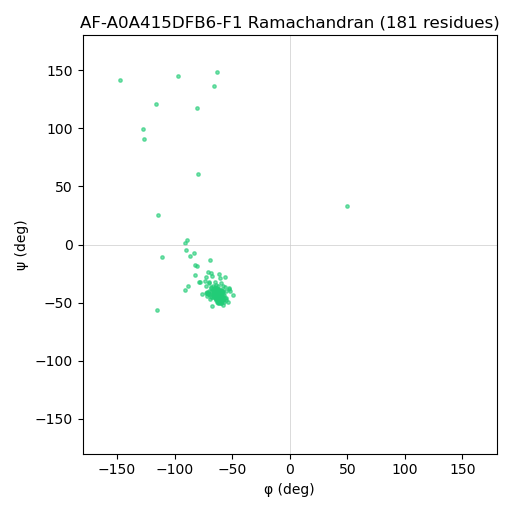.238 -29.126 1.00 82.31 75 ILE A O 1
ATOM 611 N N . ALA A 1 76 ? 20.761 -5.002 -28.302 1.00 84.81 76 ALA A N 1
ATOM 612 C CA . ALA A 1 76 ? 20.393 -5.752 -29.504 1.00 84.81 76 ALA A CA 1
ATOM 613 C C . ALA A 1 76 ? 19.941 -4.851 -30.667 1.00 84.81 76 ALA A C 1
ATOM 615 O O . ALA A 1 76 ? 20.148 -5.204 -31.829 1.00 84.81 76 ALA A O 1
ATOM 616 N N . TYR A 1 77 ? 19.325 -3.708 -30.363 1.00 79.81 77 TYR A N 1
ATOM 617 C CA . TYR A 1 77 ? 18.790 -2.756 -31.331 1.00 79.81 77 TYR A CA 1
ATOM 618 C C . TYR A 1 77 ? 19.356 -1.360 -31.062 1.00 79.81 77 TYR A C 1
ATOM 620 O O . TYR A 1 77 ? 18.765 -0.558 -30.345 1.00 79.81 77 TYR A O 1
ATOM 628 N N . ASP A 1 78 ? 20.484 -1.044 -31.699 1.00 72.56 78 ASP A N 1
ATOM 629 C CA . ASP A 1 78 ? 21.173 0.246 -31.561 1.00 72.56 78 ASP A CA 1
ATOM 630 C C . ASP A 1 78 ? 20.511 1.344 -32.420 1.00 72.56 78 ASP A C 1
ATOM 632 O O . ASP A 1 78 ? 21.071 1.857 -33.387 1.00 72.56 78 ASP A O 1
ATOM 636 N N . THR A 1 79 ? 19.238 1.640 -32.143 1.00 80.31 79 THR A N 1
ATOM 637 C CA . THR A 1 79 ? 18.490 2.728 -32.794 1.00 80.31 79 THR A CA 1
ATOM 638 C C . THR A 1 79 ? 18.109 3.782 -31.761 1.00 80.31 79 THR A C 1
ATOM 640 O O . THR A 1 79 ? 17.360 3.491 -30.828 1.00 80.31 79 THR A O 1
ATOM 643 N N . ASP A 1 80 ? 18.551 5.027 -31.971 1.00 80.19 80 ASP A N 1
ATOM 644 C CA . ASP A 1 80 ? 18.361 6.141 -31.024 1.00 80.19 80 ASP A CA 1
ATOM 645 C C . ASP A 1 80 ? 16.896 6.332 -30.586 1.00 80.19 80 ASP A C 1
ATOM 647 O O . ASP A 1 80 ? 16.614 6.544 -29.407 1.00 80.19 80 ASP A O 1
ATOM 651 N N . TYR A 1 81 ? 15.939 6.193 -31.510 1.00 83.31 81 TYR A N 1
ATOM 652 C CA . TYR A 1 81 ? 14.515 6.365 -31.205 1.00 83.31 81 TYR A CA 1
ATOM 653 C C . TYR A 1 81 ? 13.964 5.288 -30.253 1.00 83.31 81 TYR A C 1
ATOM 655 O O . TYR A 1 81 ? 13.213 5.602 -29.328 1.00 83.31 81 TYR A O 1
ATOM 663 N N . CYS A 1 82 ? 14.354 4.023 -30.444 1.00 83.31 82 CYS A N 1
ATOM 664 C CA . CYS A 1 82 ? 13.932 2.922 -29.575 1.00 83.31 82 CYS A CA 1
ATOM 665 C C . CYS A 1 82 ? 14.492 3.098 -28.160 1.00 83.31 82 CYS A C 1
ATOM 667 O O . CYS A 1 82 ? 13.754 2.965 -27.183 1.00 83.31 82 CYS A O 1
ATOM 669 N N . ASN A 1 83 ? 15.768 3.472 -28.055 1.00 84.88 83 ASN A N 1
ATOM 670 C CA . ASN A 1 83 ? 16.443 3.681 -26.775 1.00 84.8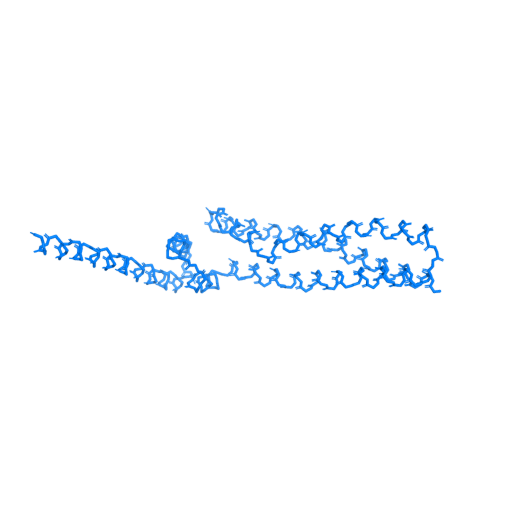8 83 ASN A CA 1
ATOM 671 C C . ASN A 1 83 ? 15.801 4.831 -25.985 1.00 84.88 83 ASN A C 1
ATOM 673 O O . ASN A 1 83 ? 15.519 4.688 -24.793 1.00 84.88 83 ASN A O 1
ATOM 677 N N . GLN A 1 84 ? 15.475 5.939 -26.661 1.00 85.62 84 GLN A N 1
ATOM 678 C CA . GLN A 1 84 ? 14.781 7.065 -26.041 1.00 85.62 84 GLN A CA 1
ATOM 679 C C . GLN A 1 84 ? 13.385 6.682 -25.524 1.00 85.62 84 GLN A C 1
ATOM 681 O O . GLN A 1 84 ? 13.013 7.083 -24.417 1.00 85.62 84 GLN A O 1
ATOM 686 N N . LEU A 1 85 ? 12.610 5.902 -26.287 1.00 88.75 85 LEU A N 1
ATOM 687 C CA . LEU A 1 85 ? 11.287 5.445 -25.849 1.00 88.75 85 LEU A CA 1
ATOM 688 C C . LEU A 1 85 ? 11.369 4.535 -24.620 1.00 88.75 85 LEU A C 1
ATOM 690 O O . LEU A 1 85 ? 10.642 4.771 -23.656 1.00 88.75 85 LEU A O 1
ATOM 694 N N . LEU A 1 86 ? 12.264 3.544 -24.618 1.00 89.50 86 LEU A N 1
ATOM 695 C CA . LEU A 1 86 ? 12.411 2.599 -23.503 1.00 89.50 86 LEU A CA 1
ATOM 696 C C . LEU A 1 86 ? 12.778 3.305 -22.194 1.00 89.50 86 LEU A C 1
ATOM 698 O O . LEU A 1 86 ? 12.170 3.050 -21.157 1.00 89.50 86 LEU A O 1
ATOM 702 N N . ILE A 1 87 ? 13.719 4.249 -22.242 1.00 87.06 87 ILE A N 1
ATOM 703 C CA . ILE A 1 87 ? 14.134 5.007 -21.052 1.00 87.06 87 ILE A CA 1
ATOM 704 C C . ILE A 1 87 ? 13.029 5.942 -20.573 1.00 87.06 87 ILE A C 1
ATOM 706 O O . ILE A 1 87 ? 12.828 6.093 -19.369 1.00 87.06 87 ILE A O 1
ATOM 710 N N . THR A 1 88 ? 12.269 6.534 -21.495 1.00 89.06 88 THR A N 1
ATOM 711 C CA . THR A 1 88 ? 11.115 7.364 -21.130 1.00 89.06 88 THR A CA 1
ATOM 712 C C . THR A 1 88 ? 10.045 6.528 -20.426 1.00 89.06 88 THR A C 1
ATOM 714 O O . THR A 1 88 ? 9.513 6.957 -19.403 1.00 89.06 88 THR A O 1
ATOM 717 N N . ILE A 1 89 ? 9.766 5.318 -20.925 1.00 91.19 89 ILE A N 1
ATOM 718 C CA . ILE A 1 89 ? 8.839 4.370 -20.291 1.00 91.19 89 ILE A CA 1
ATOM 719 C C . ILE A 1 89 ? 9.337 4.002 -18.888 1.00 91.19 89 ILE A C 1
ATOM 721 O O . ILE A 1 89 ? 8.589 4.170 -17.927 1.00 91.19 89 ILE A O 1
ATOM 725 N N . GLN A 1 90 ? 10.612 3.617 -18.750 1.00 90.31 90 GLN A N 1
ATOM 726 C CA . GLN A 1 90 ? 11.221 3.302 -17.453 1.00 90.31 90 GLN A CA 1
ATOM 727 C C . GLN A 1 90 ? 11.088 4.471 -16.467 1.00 90.31 90 GLN A C 1
ATOM 729 O O . GLN A 1 90 ? 10.700 4.282 -15.314 1.00 90.31 90 GLN A O 1
ATOM 734 N N . GLY A 1 91 ? 11.375 5.695 -16.919 1.00 89.94 91 GLY A N 1
ATOM 735 C CA . GLY A 1 91 ? 11.262 6.898 -16.099 1.00 89.94 91 GLY A CA 1
ATOM 736 C C . GLY A 1 91 ? 9.833 7.140 -15.609 1.00 89.94 91 GLY A C 1
ATOM 737 O O . GLY A 1 91 ? 9.626 7.430 -14.430 1.00 89.94 91 GLY A O 1
ATOM 738 N N . ILE A 1 92 ? 8.833 6.959 -16.477 1.00 92.75 92 ILE A N 1
ATOM 739 C CA . ILE A 1 92 ? 7.412 7.071 -16.112 1.00 92.75 92 ILE A CA 1
ATOM 740 C C . ILE A 1 92 ? 7.020 5.981 -15.105 1.00 92.75 92 ILE A C 1
ATOM 742 O O . ILE A 1 92 ? 6.316 6.280 -14.133 1.00 92.75 92 ILE A O 1
ATOM 746 N N . CYS A 1 93 ? 7.492 4.745 -15.286 1.00 92.31 93 CYS A N 1
ATOM 747 C CA . CYS A 1 93 ? 7.264 3.645 -14.348 1.00 92.31 93 CYS A CA 1
ATOM 748 C C . CYS A 1 93 ? 7.836 3.966 -12.956 1.00 92.31 93 CYS A C 1
ATOM 750 O O . CYS A 1 93 ? 7.107 3.906 -11.964 1.00 92.31 93 CYS A O 1
ATOM 752 N N . VAL A 1 94 ? 9.098 4.403 -12.869 1.00 91.38 94 VAL A N 1
ATOM 753 C CA . VAL A 1 94 ? 9.759 4.760 -11.596 1.00 91.38 94 VAL A CA 1
ATOM 754 C C . VAL A 1 94 ? 9.111 5.981 -10.932 1.00 91.38 94 VAL A C 1
ATOM 756 O O . VAL A 1 94 ? 8.939 6.024 -9.707 1.00 91.38 94 VAL A O 1
ATOM 759 N N . PHE A 1 95 ? 8.697 6.972 -11.722 1.00 91.25 95 PHE A N 1
ATOM 760 C CA . PHE A 1 95 ? 7.970 8.134 -11.216 1.00 91.25 95 PHE A CA 1
ATOM 761 C C . PHE A 1 95 ? 6.606 7.735 -10.635 1.00 91.25 95 PHE A C 1
ATOM 763 O O . PHE A 1 95 ? 6.261 8.116 -9.514 1.00 91.25 95 PHE A O 1
ATOM 770 N N . THR A 1 96 ? 5.857 6.894 -11.352 1.00 92.25 96 THR A N 1
ATOM 771 C CA . THR A 1 96 ? 4.577 6.346 -10.881 1.00 92.25 96 THR A CA 1
ATOM 772 C C . THR A 1 96 ? 4.771 5.527 -9.604 1.00 92.25 96 THR A C 1
ATOM 774 O O . THR A 1 96 ? 3.993 5.664 -8.656 1.00 92.25 96 THR A O 1
ATOM 777 N N . LEU A 1 97 ? 5.850 4.743 -9.526 1.00 90.31 97 LEU A N 1
ATOM 778 C CA . LEU A 1 97 ? 6.205 3.956 -8.346 1.00 90.31 97 LEU A CA 1
ATOM 779 C C . LEU A 1 97 ? 6.447 4.843 -7.125 1.00 90.31 97 LEU A C 1
ATOM 781 O O . LEU A 1 97 ? 5.965 4.536 -6.035 1.00 90.31 97 LEU A O 1
ATOM 785 N N . SER A 1 98 ? 7.106 5.983 -7.320 1.00 90.31 98 SER A N 1
ATOM 786 C CA . SER A 1 98 ? 7.347 6.966 -6.264 1.00 90.31 98 SER A CA 1
ATOM 787 C C . SER A 1 98 ? 6.043 7.598 -5.758 1.00 90.31 98 SER A C 1
ATOM 789 O O . SER A 1 98 ? 5.848 7.731 -4.550 1.00 90.31 98 SER A O 1
ATOM 791 N N . ILE A 1 99 ? 5.092 7.911 -6.645 1.00 91.69 99 ILE A N 1
ATOM 792 C CA . ILE A 1 99 ? 3.765 8.410 -6.242 1.00 91.69 99 ILE A CA 1
ATOM 793 C C . ILE A 1 99 ? 3.007 7.354 -5.427 1.00 91.69 99 ILE A C 1
ATOM 795 O O . ILE A 1 99 ? 2.448 7.663 -4.370 1.00 91.69 99 ILE A O 1
ATOM 799 N N . ILE A 1 100 ? 2.987 6.101 -5.891 1.00 89.62 100 ILE A N 1
ATOM 800 C CA . ILE A 1 100 ? 2.316 5.007 -5.178 1.00 89.62 100 ILE A CA 1
ATOM 801 C C . ILE A 1 100 ? 2.966 4.774 -3.812 1.00 89.62 100 ILE A C 1
ATOM 803 O O . ILE A 1 100 ? 2.247 4.559 -2.838 1.00 89.62 100 ILE A O 1
ATOM 807 N N . MET A 1 101 ? 4.291 4.888 -3.704 1.00 87.75 101 MET A N 1
ATOM 808 C CA . MET A 1 101 ? 5.002 4.778 -2.432 1.00 87.75 101 MET A CA 1
ATOM 809 C C . MET A 1 101 ? 4.510 5.816 -1.412 1.00 87.75 101 MET A C 1
ATOM 811 O O . MET A 1 101 ? 4.230 5.466 -0.265 1.00 87.75 101 MET A O 1
ATOM 815 N N . VAL A 1 102 ? 4.338 7.077 -1.821 1.00 88.94 102 VAL A N 1
ATOM 816 C CA . VAL A 1 102 ? 3.793 8.128 -0.941 1.00 88.94 102 VAL A CA 1
ATOM 817 C C . VAL A 1 102 ? 2.361 7.797 -0.511 1.00 88.94 102 VAL A C 1
ATOM 819 O O . VAL A 1 102 ? 2.008 7.948 0.663 1.00 88.94 102 VAL A O 1
ATOM 822 N N . ARG A 1 103 ? 1.528 7.283 -1.427 1.00 88.06 103 ARG A N 1
ATOM 823 C CA . ARG A 1 103 ? 0.168 6.834 -1.081 1.00 88.06 103 ARG A CA 1
ATOM 824 C C . ARG A 1 103 ? 0.188 5.668 -0.095 1.00 88.06 103 ARG A C 1
ATOM 826 O O . ARG A 1 103 ? -0.607 5.663 0.843 1.00 88.06 103 ARG A O 1
ATOM 833 N N . LEU A 1 104 ? 1.098 4.713 -0.274 1.00 87.75 104 LEU A N 1
ATOM 834 C CA . LEU A 1 104 ? 1.252 3.566 0.615 1.00 87.75 104 LEU A CA 1
ATOM 835 C C . LEU A 1 104 ? 1.701 4.004 2.012 1.00 87.75 104 LEU A C 1
ATOM 837 O O . LEU A 1 104 ? 1.158 3.533 3.007 1.00 87.75 104 LEU A O 1
ATOM 841 N N . TYR A 1 105 ? 2.620 4.965 2.096 1.00 87.06 105 TYR A N 1
ATOM 842 C CA . TYR A 1 105 ? 3.037 5.557 3.363 1.00 87.06 105 TYR A CA 1
ATOM 843 C C . TYR A 1 105 ? 1.861 6.194 4.120 1.00 87.06 105 TYR A C 1
ATOM 845 O O . TYR A 1 105 ? 1.647 5.901 5.299 1.00 87.06 105 TYR A O 1
ATOM 853 N N . HIS A 1 106 ? 1.042 7.004 3.442 1.00 85.12 106 HIS A N 1
ATOM 854 C CA . HIS A 1 106 ? -0.165 7.575 4.048 1.00 85.12 106 HIS A CA 1
ATOM 855 C C . HIS A 1 106 ? -1.179 6.508 4.475 1.00 85.12 106 HIS A C 1
ATOM 857 O O . HIS A 1 106 ? -1.840 6.658 5.507 1.00 85.12 106 HIS A O 1
ATOM 863 N N . LEU A 1 107 ? -1.303 5.421 3.711 1.00 85.19 107 LEU A N 1
ATOM 864 C CA . LEU A 1 107 ? -2.165 4.300 4.067 1.00 85.19 107 LEU A CA 1
ATOM 865 C C . LEU A 1 107 ? -1.675 3.616 5.351 1.00 85.19 107 LEU A C 1
ATOM 867 O O . LEU A 1 107 ? -2.476 3.392 6.256 1.00 85.19 107 LEU A O 1
ATOM 871 N N . ILE A 1 108 ? -0.366 3.368 5.476 1.00 85.75 108 ILE A N 1
ATOM 872 C CA . ILE A 1 108 ? 0.240 2.783 6.684 1.00 85.75 108 ILE A CA 1
ATOM 873 C C . ILE A 1 108 ? -0.025 3.672 7.892 1.00 85.75 108 ILE A C 1
ATOM 875 O O . ILE A 1 108 ? -0.459 3.171 8.926 1.00 85.75 108 ILE A O 1
ATOM 879 N N . GLN A 1 109 ? 0.169 4.987 7.765 1.00 84.31 109 GLN A N 1
ATOM 880 C CA . GLN A 1 109 ? -0.156 5.910 8.853 1.00 84.31 109 GLN A CA 1
ATOM 881 C C . GLN A 1 109 ? -1.635 5.848 9.243 1.00 84.31 109 GLN A C 1
ATOM 883 O O . GLN A 1 109 ? -1.955 5.852 10.425 1.00 84.31 109 GLN A O 1
ATOM 888 N N . THR A 1 110 ? -2.537 5.774 8.262 1.00 83.56 110 THR A N 1
ATOM 889 C CA . THR A 1 110 ? -3.987 5.723 8.506 1.00 83.56 110 THR A CA 1
ATOM 890 C C . THR A 1 110 ? -4.398 4.487 9.292 1.00 83.56 110 THR A C 1
ATOM 892 O O . THR A 1 110 ? -5.241 4.588 10.168 1.00 83.56 110 THR A O 1
ATOM 895 N N . TYR A 1 111 ? -3.805 3.337 8.990 1.00 81.31 111 TYR A N 1
ATOM 896 C CA . TYR A 1 111 ? -4.105 2.092 9.688 1.00 81.31 111 TYR A CA 1
ATOM 897 C C . TYR A 1 111 ? -3.341 1.944 11.022 1.00 81.31 111 TYR A C 1
ATOM 899 O O . TYR A 1 111 ? -3.788 1.243 11.931 1.00 81.31 111 TYR A O 1
ATOM 907 N N . ASN A 1 112 ? -2.178 2.589 11.156 1.00 81.94 112 ASN A N 1
ATOM 908 C CA . ASN A 1 112 ? -1.383 2.557 12.385 1.00 81.94 112 ASN A CA 1
ATOM 909 C C . ASN A 1 112 ? -1.938 3.501 13.466 1.00 81.94 112 ASN A C 1
ATOM 911 O O . ASN A 1 112 ? -1.826 3.201 14.657 1.00 81.94 112 ASN A O 1
ATOM 915 N N . ASP A 1 113 ? -2.531 4.626 13.062 1.00 81.38 113 ASP A N 1
ATOM 916 C CA . ASP A 1 113 ? -3.250 5.542 13.945 1.00 81.38 113 ASP A CA 1
ATOM 917 C C . ASP A 1 113 ? -4.673 5.008 14.207 1.00 81.38 113 ASP A C 1
ATOM 919 O O . ASP A 1 113 ? -5.466 4.879 13.270 1.00 81.38 113 ASP A O 1
ATOM 923 N N . PRO A 1 114 ? -5.015 4.690 15.464 1.00 79.75 114 PRO A N 1
ATOM 924 C CA . PRO A 1 114 ? -6.263 4.014 15.783 1.00 79.75 114 PRO A CA 1
ATOM 925 C C . PRO A 1 114 ? -7.490 4.934 15.633 1.00 79.75 114 PRO A C 1
ATOM 927 O O . PRO A 1 114 ? -8.558 4.453 15.253 1.00 79.75 114 PRO A O 1
ATOM 930 N N . PHE A 1 115 ? -7.340 6.255 15.798 1.00 81.56 115 PHE A N 1
ATOM 931 C CA . PHE A 1 115 ? -8.405 7.228 15.523 1.00 81.56 115 PHE A CA 1
ATOM 932 C C . PHE A 1 115 ? -8.660 7.377 14.025 1.00 81.56 115 PHE A C 1
ATOM 934 O O . PHE A 1 115 ? -9.808 7.395 13.570 1.00 81.56 115 PHE A O 1
ATOM 941 N N . ARG A 1 116 ? -7.591 7.467 13.226 1.00 83.50 116 ARG A N 1
ATOM 942 C CA . ARG A 1 116 ? -7.732 7.563 11.763 1.00 83.50 116 ARG A CA 1
ATOM 943 C C . ARG A 1 116 ? -8.294 6.267 11.182 1.00 83.50 116 ARG A C 1
ATOM 945 O O . ARG A 1 116 ? -9.102 6.331 10.254 1.00 83.50 116 ARG A O 1
ATOM 952 N N . PHE A 1 117 ? -7.928 5.120 11.751 1.00 85.19 117 PHE A N 1
ATOM 953 C CA . PHE A 1 117 ? -8.508 3.828 11.401 1.00 85.19 117 PHE A CA 1
ATOM 954 C C . PHE A 1 117 ? -10.002 3.764 11.746 1.00 85.19 117 PHE A C 1
ATOM 956 O O . PHE A 1 117 ? -10.793 3.438 10.862 1.00 85.19 117 PHE A O 1
ATOM 963 N N . PHE A 1 118 ? -10.407 4.171 12.959 1.00 83.06 118 PHE A N 1
ATOM 964 C CA . PHE A 1 118 ? -11.820 4.265 13.359 1.00 83.06 118 PHE A CA 1
ATOM 965 C C . PHE A 1 118 ? -12.644 5.106 12.380 1.00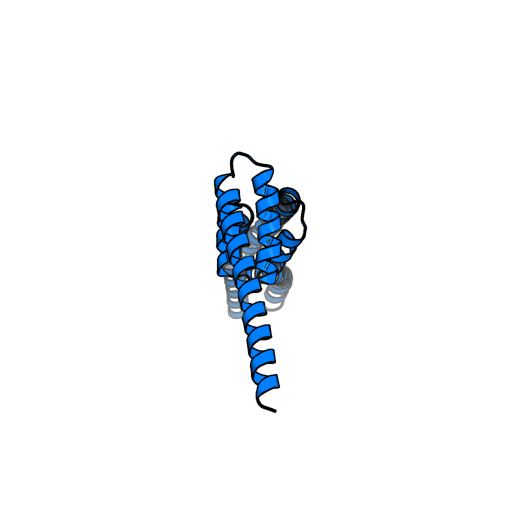 83.06 118 PHE A C 1
ATOM 967 O O . PHE A 1 118 ? -13.672 4.664 11.865 1.00 83.06 118 PHE A O 1
ATOM 974 N N . ASN A 1 119 ? -12.156 6.302 12.049 1.00 85.00 119 ASN A N 1
ATOM 975 C CA . ASN A 1 119 ? -12.879 7.189 11.147 1.00 85.00 119 ASN A CA 1
ATOM 976 C C . ASN A 1 119 ? -12.989 6.603 9.728 1.00 85.00 119 ASN A C 1
ATOM 978 O O . ASN A 1 119 ? -13.984 6.816 9.039 1.00 85.00 119 ASN A O 1
ATOM 982 N N . ARG A 1 120 ? -11.981 5.837 9.292 1.00 83.50 120 ARG A N 1
ATOM 983 C CA . ARG A 1 120 ? -11.991 5.156 7.995 1.00 83.50 120 ARG A CA 1
ATOM 984 C C . ARG A 1 120 ? -13.006 4.018 7.948 1.00 83.50 120 ARG A C 1
ATOM 986 O O . ARG A 1 120 ? -13.739 3.939 6.964 1.00 83.50 120 ARG A O 1
ATOM 993 N N . ILE A 1 121 ? -13.041 3.149 8.962 1.00 84.88 121 ILE A N 1
ATOM 994 C CA . ILE A 1 121 ? -13.983 2.020 8.978 1.00 84.88 121 ILE A CA 1
ATOM 995 C C . ILE A 1 121 ? -15.424 2.518 9.071 1.00 84.88 121 ILE A C 1
ATOM 997 O O . ILE A 1 121 ? -16.270 2.031 8.334 1.00 84.88 121 ILE A O 1
ATOM 1001 N N . ARG A 1 122 ? -15.690 3.564 9.865 1.00 81.62 122 ARG A N 1
ATOM 1002 C CA . ARG A 1 122 ? -17.034 4.138 10.018 1.00 81.62 122 ARG A CA 1
ATOM 1003 C C . ARG A 1 122 ? -17.641 4.603 8.692 1.00 81.62 122 ARG A C 1
ATOM 1005 O O . ARG A 1 122 ? -18.844 4.497 8.503 1.00 81.62 122 ARG A O 1
ATOM 1012 N N . ILE A 1 123 ? -16.819 5.137 7.789 1.00 83.06 123 ILE A N 1
ATOM 1013 C CA . ILE A 1 123 ? -17.286 5.706 6.516 1.00 83.06 123 ILE A CA 1
ATOM 1014 C C . ILE A 1 123 ? -17.359 4.645 5.409 1.00 83.06 123 ILE A C 1
ATOM 1016 O O . ILE A 1 123 ? -18.236 4.721 4.553 1.00 83.06 123 ILE A O 1
ATOM 1020 N N . ASN A 1 124 ? -16.430 3.685 5.395 1.00 80.62 124 ASN A N 1
ATOM 1021 C CA . ASN A 1 124 ? -16.209 2.820 4.231 1.00 80.62 124 ASN A CA 1
ATOM 1022 C C . ASN A 1 124 ? -16.625 1.353 4.429 1.00 80.62 124 ASN A C 1
ATOM 1024 O O . ASN A 1 124 ? -16.617 0.606 3.453 1.00 80.62 124 ASN A O 1
ATOM 1028 N N . GLU A 1 125 ? -16.941 0.912 5.649 1.00 80.88 125 GLU A N 1
ATOM 1029 C CA . GLU A 1 125 ? -17.283 -0.489 5.922 1.00 80.88 125 GLU A CA 1
ATOM 1030 C C . GLU A 1 125 ? -18.789 -0.744 5.960 1.00 80.88 125 GLU A C 1
ATOM 1032 O O . GLU A 1 125 ? -19.580 0.048 6.466 1.00 80.88 125 GLU A O 1
ATOM 1037 N N . THR A 1 126 ? -19.176 -1.926 5.485 1.00 78.31 126 THR A N 1
ATOM 1038 C CA . THR A 1 126 ? -20.496 -2.524 5.732 1.00 78.31 126 THR A CA 1
ATOM 1039 C C . THR A 1 126 ? -20.706 -2.813 7.219 1.00 78.31 126 THR A C 1
ATOM 1041 O O . THR A 1 126 ? -19.752 -3.198 7.895 1.00 78.31 126 THR A O 1
ATOM 1044 N N . SER A 1 127 ? -21.953 -2.738 7.699 1.00 72.38 127 SER A N 1
ATOM 1045 C CA . SER A 1 127 ? -22.329 -2.918 9.115 1.00 72.38 127 SER A CA 1
ATOM 1046 C C . SER A 1 127 ? -21.740 -4.177 9.769 1.00 72.38 127 SER A C 1
ATOM 1048 O O . SER A 1 127 ? -21.200 -4.098 10.870 1.00 72.38 127 SER A O 1
ATOM 1050 N N . GLU A 1 128 ? -21.752 -5.323 9.083 1.00 77.94 128 GLU A N 1
ATOM 1051 C CA . GLU A 1 128 ? -21.196 -6.579 9.609 1.00 77.94 128 GLU A CA 1
ATOM 1052 C C . GLU A 1 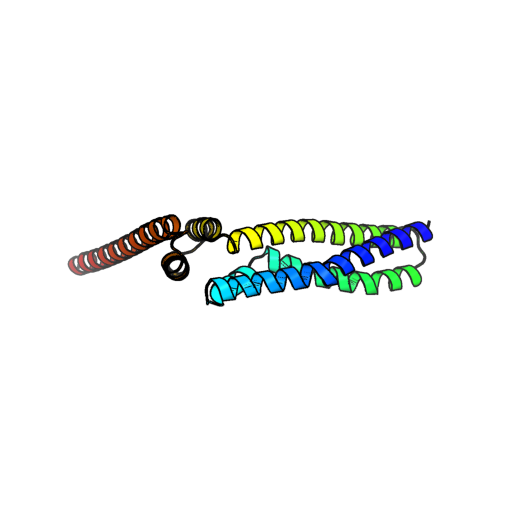128 ? -19.678 -6.493 9.853 1.00 77.94 128 GLU A C 1
ATOM 1054 O O . GLU A 1 128 ? -19.181 -6.804 10.938 1.00 77.94 128 GLU A O 1
ATOM 1059 N N . ASN A 1 129 ? -18.926 -6.016 8.857 1.00 82.88 129 ASN A N 1
ATOM 1060 C CA . ASN A 1 129 ? -17.478 -5.859 8.978 1.00 82.88 129 ASN A CA 1
ATOM 1061 C C . ASN A 1 129 ? -17.092 -4.730 9.936 1.00 82.88 129 ASN A C 1
ATOM 1063 O O . ASN A 1 129 ? -16.073 -4.845 10.621 1.00 82.88 129 ASN A O 1
ATOM 1067 N N . LEU A 1 130 ? -17.916 -3.683 10.005 1.00 82.88 130 LEU A N 1
ATOM 1068 C CA . LEU A 1 130 ? -17.756 -2.559 10.913 1.00 82.88 130 LEU A CA 1
ATOM 1069 C C . LEU A 1 130 ? -17.846 -3.017 12.371 1.00 82.88 130 LEU A C 1
ATOM 1071 O O . LEU A 1 130 ? -16.973 -2.665 13.155 1.00 82.88 130 LEU A O 1
ATOM 1075 N N . ILE A 1 131 ? -18.832 -3.843 12.737 1.00 83.75 131 ILE A N 1
ATOM 1076 C CA . ILE A 1 131 ? -18.968 -4.357 14.112 1.00 83.75 131 ILE A CA 1
ATOM 1077 C C . ILE A 1 131 ? -17.720 -5.151 14.521 1.00 83.75 131 ILE A C 1
ATOM 1079 O O . ILE A 1 131 ? -17.184 -4.936 15.609 1.00 83.75 131 ILE A O 1
ATOM 1083 N N . ALA A 1 132 ? -17.223 -6.034 13.650 1.00 86.38 132 ALA A N 1
ATOM 1084 C CA . ALA A 1 132 ? -16.025 -6.824 13.932 1.00 86.38 132 ALA A CA 1
ATOM 1085 C C . ALA A 1 132 ? -14.774 -5.943 14.118 1.00 86.38 132 ALA A C 1
ATOM 1087 O O . ALA A 1 132 ? -13.976 -6.172 15.030 1.00 86.38 132 ALA A O 1
ATOM 1088 N N . ASP A 1 133 ? -14.610 -4.917 13.283 1.00 87.12 133 ASP A N 1
ATOM 1089 C CA . AS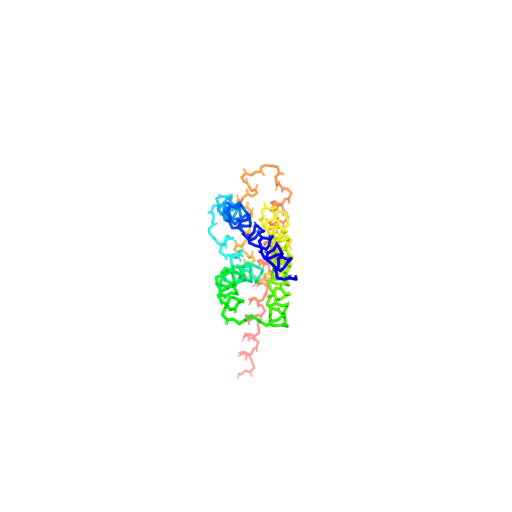P A 1 133 ? -13.472 -4.001 13.364 1.00 87.12 133 ASP A CA 1
ATOM 1090 C C . ASP A 1 133 ? -13.577 -3.050 14.572 1.00 87.12 133 ASP A C 1
ATOM 1092 O O . ASP A 1 133 ? -12.571 -2.784 15.235 1.00 87.12 133 ASP A O 1
ATOM 1096 N N . LEU A 1 134 ? -14.791 -2.610 14.929 1.00 86.00 134 LEU A N 1
ATOM 1097 C CA . LEU A 1 134 ? -15.065 -1.847 16.150 1.00 86.00 134 LEU A CA 1
ATOM 1098 C C . LEU A 1 134 ? -14.732 -2.660 17.402 1.00 86.00 134 LEU A C 1
ATOM 1100 O O . LEU A 1 134 ? -14.083 -2.138 18.303 1.00 86.00 134 LEU A O 1
ATOM 1104 N N . GLN A 1 135 ? -15.090 -3.946 17.458 1.00 87.50 135 GLN A N 1
ATOM 1105 C CA . GLN A 1 135 ? -14.740 -4.817 18.589 1.00 87.50 135 GLN A CA 1
ATOM 1106 C C . GLN A 1 135 ? -13.222 -4.922 18.795 1.00 87.50 135 GLN A C 1
ATOM 1108 O O . GLN A 1 135 ? -12.745 -4.918 19.933 1.00 87.50 135 GLN A O 1
ATOM 1113 N N . ILE A 1 136 ? -12.450 -4.990 17.705 1.00 87.38 136 ILE A N 1
ATOM 1114 C CA . ILE A 1 136 ? -10.984 -4.997 17.770 1.00 87.38 136 ILE A CA 1
ATOM 1115 C C . ILE A 1 136 ? -10.466 -3.668 18.333 1.00 87.38 136 ILE A C 1
ATOM 1117 O O . ILE A 1 136 ? -9.618 -3.681 19.228 1.00 87.38 136 ILE A O 1
ATOM 1121 N N . LEU A 1 137 ? -10.990 -2.537 17.849 1.00 86.69 137 LEU A N 1
ATOM 1122 C CA . LEU A 1 137 ? -10.617 -1.203 18.327 1.00 86.69 137 LEU A CA 1
ATOM 1123 C C . LEU A 1 137 ? -10.960 -0.990 19.800 1.00 86.69 137 LEU A C 1
ATOM 1125 O O . LEU A 1 137 ? -10.110 -0.524 20.550 1.00 86.69 137 LEU A O 1
ATOM 1129 N N . ILE A 1 138 ? -12.158 -1.387 20.229 1.00 87.25 138 ILE A N 1
ATOM 1130 C CA . ILE A 1 138 ? -12.610 -1.302 21.622 1.00 87.25 138 ILE A CA 1
ATOM 1131 C C . ILE A 1 138 ? -11.695 -2.134 22.520 1.00 87.25 138 ILE A C 1
ATOM 1133 O O . ILE A 1 138 ? -11.247 -1.656 23.559 1.00 87.25 138 ILE A O 1
ATOM 1137 N N . ARG A 1 139 ? -11.357 -3.366 22.112 1.00 87.06 139 ARG A N 1
ATOM 1138 C CA . ARG A 1 139 ? -10.427 -4.219 22.865 1.00 87.06 139 ARG A CA 1
ATOM 1139 C C . ARG A 1 139 ? -9.037 -3.596 22.959 1.00 87.06 139 ARG A C 1
ATOM 1141 O O . ARG A 1 139 ? -8.380 -3.730 23.988 1.00 87.06 139 ARG A O 1
ATOM 1148 N N . TYR A 1 140 ? -8.566 -2.967 21.889 1.00 86.38 140 TYR A N 1
ATOM 1149 C CA . TYR A 1 140 ? -7.279 -2.285 21.872 1.00 86.38 140 TYR A CA 1
ATOM 1150 C C . TYR A 1 140 ? -7.297 -1.048 22.791 1.00 86.38 140 TYR A C 1
ATOM 1152 O O . TYR A 1 140 ? -6.501 -0.992 23.726 1.00 86.38 140 TYR A O 1
ATOM 1160 N N . ALA A 1 141 ? -8.265 -0.143 22.621 1.00 85.81 141 ALA A N 1
ATOM 1161 C CA . ALA A 1 141 ? -8.400 1.085 23.405 1.00 85.81 141 ALA A CA 1
ATOM 1162 C C . ALA A 1 141 ? -8.681 0.812 24.895 1.00 85.81 141 ALA A C 1
ATOM 1164 O O . ALA A 1 141 ? -8.134 1.480 25.762 1.00 85.81 141 ALA A O 1
ATOM 1165 N N . SER A 1 142 ? -9.439 -0.242 25.224 1.00 86.94 142 SER A N 1
ATOM 1166 C CA . SER A 1 142 ? -9.674 -0.661 26.615 1.00 86.94 142 SER A CA 1
ATOM 1167 C C . SER A 1 142 ? -8.393 -1.061 27.353 1.00 86.94 142 SER A C 1
ATOM 1169 O O . SER A 1 142 ? -8.374 -1.018 28.580 1.00 86.94 142 SER A O 1
ATOM 1171 N N . ASN A 1 143 ? -7.350 -1.491 26.638 1.00 85.75 143 ASN A N 1
ATOM 1172 C CA . ASN A 1 143 ? -6.064 -1.843 27.239 1.00 85.75 143 ASN A CA 1
ATOM 1173 C C . ASN A 1 143 ? -5.096 -0.647 27.311 1.00 85.75 143 ASN A C 1
ATOM 1175 O O . ASN A 1 143 ? -4.016 -0.793 27.881 1.00 85.75 143 ASN A O 1
ATOM 1179 N N . ASN A 1 144 ? -5.468 0.513 26.756 1.00 83.56 144 ASN A N 1
ATOM 1180 C CA . ASN A 1 144 ? -4.636 1.710 26.669 1.00 83.56 144 ASN A CA 1
ATOM 1181 C C . ASN A 1 144 ? -5.381 2.931 27.228 1.00 83.56 144 ASN A C 1
ATOM 1183 O O . ASN A 1 144 ? -6.137 3.589 26.518 1.00 83.56 144 ASN A O 1
ATOM 1187 N N . GLU A 1 145 ? -5.099 3.305 28.478 1.00 75.75 145 GLU A N 1
ATOM 1188 C CA . GLU A 1 145 ? -5.756 4.444 29.150 1.00 75.75 145 GLU A CA 1
ATOM 1189 C C . GLU A 1 145 ? -5.631 5.776 28.384 1.00 75.75 145 GLU A C 1
ATOM 1191 O O . GLU A 1 145 ? -6.517 6.622 28.458 1.00 75.75 145 GLU A O 1
ATOM 1196 N N . ALA A 1 146 ? -4.563 5.954 27.599 1.00 76.50 146 ALA A N 1
ATOM 1197 C CA . ALA A 1 146 ? -4.347 7.145 26.775 1.00 76.50 146 ALA A CA 1
ATOM 1198 C C . ALA A 1 146 ? -5.326 7.284 25.590 1.00 76.50 146 ALA A C 1
ATOM 1200 O O . ALA A 1 146 ? -5.391 8.344 24.975 1.00 76.50 146 ALA A O 1
ATOM 1201 N N . GLU A 1 147 ? -6.071 6.231 25.251 1.00 83.88 147 GLU A N 1
ATOM 1202 C CA . GLU A 1 147 ? -6.988 6.181 24.106 1.00 83.88 147 GLU A CA 1
ATOM 1203 C C . GLU A 1 147 ? -8.452 6.046 24.566 1.00 83.88 147 GLU A C 1
ATOM 1205 O O . GLU A 1 147 ? -9.306 5.554 23.829 1.00 83.88 147 GLU A O 1
ATOM 1210 N N . MET A 1 148 ? -8.765 6.495 25.787 1.00 83.75 148 MET A N 1
ATOM 1211 C CA . MET A 1 148 ? -10.108 6.386 26.368 1.00 83.75 148 MET A CA 1
ATOM 1212 C C . MET A 1 148 ? -11.183 7.115 25.544 1.00 83.75 148 MET A C 1
ATOM 1214 O O . MET A 1 148 ? -12.314 6.643 25.443 1.00 83.75 148 MET A O 1
ATOM 1218 N N . ASP A 1 149 ? -10.831 8.228 24.899 1.00 87.44 149 ASP A N 1
ATOM 1219 C CA . ASP A 1 149 ? -11.738 8.944 23.994 1.00 87.44 149 ASP A CA 1
ATOM 1220 C C . ASP A 1 149 ? -12.124 8.073 22.788 1.00 87.44 149 ASP A C 1
ATOM 1222 O O . ASP A 1 149 ? -13.300 7.960 22.450 1.00 87.44 149 ASP A O 1
ATOM 1226 N N . LEU A 1 150 ? -11.151 7.358 22.207 1.00 86.50 150 LEU A N 1
ATOM 1227 C CA . LEU A 1 150 ? -11.399 6.413 21.117 1.00 86.50 150 LEU A CA 1
ATOM 1228 C C . LEU A 1 150 ? -12.292 5.258 21.572 1.00 86.50 150 LEU A C 1
ATOM 1230 O O . LEU A 1 150 ? -13.155 4.810 20.819 1.00 86.50 150 LEU A O 1
ATOM 1234 N N . TYR A 1 151 ? -12.075 4.761 22.793 1.00 88.06 151 TYR A N 1
ATOM 1235 C CA . TYR A 1 151 ? -12.919 3.724 23.378 1.00 88.06 151 TYR A CA 1
ATOM 1236 C C . TYR A 1 151 ? -14.379 4.187 23.462 1.00 88.06 151 TYR A C 1
ATOM 1238 O O . TYR A 1 151 ? -15.273 3.463 23.021 1.00 88.06 151 TYR A O 1
ATOM 1246 N N . ASN A 1 152 ? -14.616 5.394 23.982 1.00 88.50 152 ASN A N 1
ATOM 1247 C CA . ASN A 1 152 ? -15.959 5.950 24.133 1.00 88.50 152 ASN A CA 1
ATOM 1248 C C . ASN A 1 152 ? -16.650 6.127 22.773 1.00 88.50 152 ASN A C 1
ATOM 1250 O O . ASN A 1 152 ? -17.776 5.654 22.599 1.00 88.50 152 ASN A O 1
ATOM 1254 N N . ASP A 1 153 ? -15.956 6.717 21.797 1.00 90.31 153 ASP A N 1
ATOM 1255 C CA . ASP A 1 153 ? -16.478 6.925 20.443 1.00 90.31 153 ASP A CA 1
ATOM 1256 C C . ASP A 1 153 ? -16.810 5.594 19.748 1.00 90.31 153 ASP A C 1
ATOM 1258 O O . ASP A 1 153 ? -17.885 5.430 19.162 1.00 90.31 153 ASP A O 1
ATOM 1262 N N . ALA A 1 154 ? -15.914 4.606 19.843 1.00 87.25 154 ALA A N 1
ATOM 1263 C CA . ALA A 1 154 ? -16.117 3.296 19.232 1.00 87.25 154 ALA A CA 1
ATOM 1264 C C . ALA A 1 154 ? -17.270 2.518 19.886 1.00 87.25 154 ALA A C 1
ATOM 1266 O O . ALA A 1 154 ? -18.048 1.865 19.186 1.00 87.25 154 ALA A O 1
ATOM 1267 N N . MET A 1 155 ? -17.417 2.607 21.212 1.00 88.19 155 MET A N 1
ATOM 1268 C CA . MET A 1 155 ? -18.534 2.002 21.944 1.00 88.19 155 MET A CA 1
ATOM 1269 C C . MET A 1 155 ? -19.877 2.649 21.597 1.00 88.19 155 MET A C 1
ATOM 1271 O O . MET A 1 155 ? -20.886 1.946 21.471 1.00 88.19 155 MET A O 1
ATOM 1275 N N . GLN A 1 156 ? -19.905 3.972 21.425 1.00 90.19 156 GLN A N 1
ATOM 1276 C CA . GLN A 1 156 ? -21.105 4.696 21.017 1.00 90.19 156 GLN A CA 1
ATOM 1277 C C . GLN A 1 156 ? -21.551 4.285 19.606 1.00 90.19 156 GLN A C 1
ATOM 1279 O O . GLN A 1 156 ? -22.730 3.990 19.386 1.00 90.19 156 GLN A O 1
ATOM 1284 N N . GLU A 1 157 ? -20.611 4.203 18.663 1.00 88.50 157 GLU A N 1
ATOM 1285 C CA . GLU A 1 157 ? -20.887 3.759 17.293 1.00 88.50 157 GLU A CA 1
ATOM 1286 C C . GLU A 1 157 ? -21.390 2.306 17.267 1.00 88.50 157 GLU A C 1
ATOM 1288 O O . GLU A 1 157 ? -22.409 2.008 16.644 1.00 88.50 157 GLU A O 1
ATOM 1293 N N . LEU A 1 158 ? -20.741 1.403 18.013 1.00 89.06 158 LEU A N 1
ATOM 1294 C CA . LEU A 1 158 ? -21.159 0.001 18.116 1.00 89.06 158 LEU A CA 1
ATOM 1295 C C . LEU A 1 158 ? -22.584 -0.128 18.675 1.00 89.06 158 LEU A C 1
ATOM 1297 O O . LEU A 1 158 ? -23.386 -0.901 18.153 1.00 89.06 158 LEU A O 1
ATOM 1301 N N . SER A 1 159 ? -22.917 0.653 19.704 1.00 86.50 159 SER A N 1
ATOM 1302 C CA . SER A 1 159 ? -24.260 0.662 20.298 1.00 86.50 159 SER A CA 1
ATOM 1303 C C . SER A 1 159 ? -25.319 1.119 19.292 1.00 86.50 159 SER A C 1
ATOM 1305 O O . SER A 1 159 ? -26.382 0.509 19.195 1.00 86.5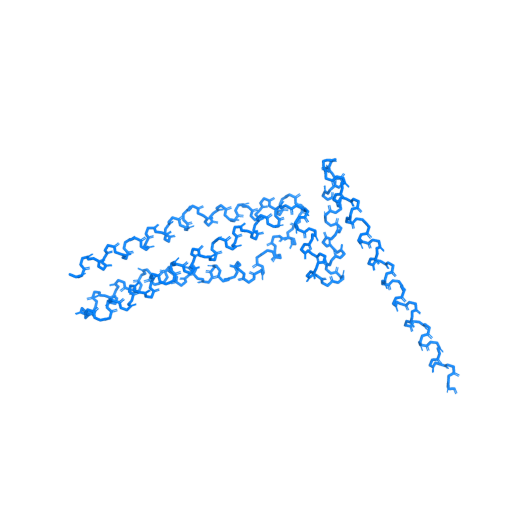0 159 SER A O 1
ATOM 1307 N N . THR A 1 160 ? -25.005 2.147 18.500 1.00 88.88 160 THR A N 1
ATOM 1308 C CA . THR A 1 160 ? -25.894 2.665 17.448 1.00 88.88 160 THR A CA 1
ATOM 1309 C C . THR A 1 160 ? -26.176 1.602 16.385 1.00 88.88 160 THR A C 1
ATOM 1311 O O . THR A 1 160 ? -27.328 1.379 16.020 1.00 88.88 160 THR A O 1
ATOM 1314 N N . GLN A 1 161 ? -25.145 0.883 15.935 1.00 86.62 161 GLN A N 1
ATOM 1315 C CA . GLN A 1 161 ? -25.304 -0.177 14.935 1.00 86.62 161 GLN A CA 1
ATOM 1316 C C . GLN A 1 161 ? -26.150 -1.353 15.442 1.00 86.62 161 GLN A C 1
ATOM 1318 O O . GLN A 1 161 ? -26.963 -1.897 14.697 1.00 86.62 161 GLN A O 1
ATOM 1323 N N . ILE A 1 162 ? -25.996 -1.733 16.715 1.00 85.69 162 ILE A N 1
ATOM 1324 C CA . ILE A 1 162 ? -26.801 -2.803 17.323 1.00 85.69 162 ILE A CA 1
ATOM 1325 C C . ILE A 1 162 ? -28.277 -2.401 17.397 1.00 85.69 162 ILE A C 1
ATOM 1327 O O . ILE A 1 162 ? -29.138 -3.218 17.073 1.00 85.69 162 ILE A O 1
ATOM 1331 N N . LEU A 1 163 ? -28.570 -1.160 17.797 1.00 88.25 163 LEU A N 1
ATOM 1332 C CA . LEU A 1 163 ? -29.944 -0.655 17.866 1.00 88.25 163 LEU A CA 1
ATOM 1333 C C . LEU A 1 163 ? -30.607 -0.650 16.486 1.00 88.25 163 LEU A C 1
ATOM 1335 O O . LEU A 1 163 ? -31.692 -1.206 16.339 1.00 88.25 163 LEU A O 1
ATOM 1339 N N . ASN A 1 164 ? -29.919 -0.130 15.465 1.00 87.31 164 ASN A N 1
ATOM 1340 C CA . ASN A 1 164 ? -30.429 -0.124 14.092 1.00 87.31 164 ASN A CA 1
ATOM 1341 C C . ASN A 1 164 ? -30.741 -1.544 13.593 1.00 87.31 164 ASN A C 1
ATOM 1343 O O . ASN A 1 164 ? -31.789 -1.780 12.997 1.00 87.31 164 ASN A O 1
ATOM 1347 N N . PHE A 1 165 ? -29.862 -2.510 13.882 1.00 84.19 165 PHE A N 1
ATOM 1348 C CA . PHE A 1 165 ? -30.091 -3.906 13.513 1.00 84.19 165 PHE A CA 1
ATOM 1349 C C . PHE A 1 165 ? -31.309 -4.511 14.232 1.00 84.19 165 PHE A C 1
ATOM 1351 O O . PHE A 1 165 ? -32.075 -5.264 13.633 1.00 84.19 165 PHE A O 1
ATOM 1358 N N . GLN A 1 166 ? -31.513 -4.192 15.514 1.00 85.75 166 GLN A N 1
ATOM 1359 C CA . GLN A 1 166 ? -32.685 -4.652 16.266 1.00 85.75 166 GLN A CA 1
ATOM 1360 C C . GLN A 1 166 ? -33.991 -4.058 15.721 1.00 85.75 166 GLN A C 1
ATOM 1362 O O . GLN A 1 166 ? -34.981 -4.781 15.597 1.00 85.75 166 GLN A O 1
ATOM 1367 N N . GLU A 1 167 ? -33.995 -2.771 15.373 1.00 87.38 167 GLU A N 1
ATOM 1368 C CA . GLU A 1 167 ? -35.152 -2.099 14.775 1.00 87.38 167 GLU A CA 1
ATOM 1369 C C . GLU A 1 167 ? -35.520 -2.692 13.411 1.00 87.38 167 GLU A C 1
ATOM 1371 O O . GLU A 1 167 ? -36.691 -2.978 13.160 1.00 87.38 167 GLU A O 1
ATOM 1376 N N . GLU A 1 168 ? -34.532 -2.955 12.554 1.00 86.56 168 GLU A N 1
ATOM 1377 C CA . GLU A 1 168 ? -34.756 -3.556 11.236 1.00 86.56 168 GLU A CA 1
ATOM 1378 C C . GLU A 1 168 ? -35.405 -4.945 11.347 1.00 86.56 168 GLU A C 1
ATOM 1380 O O . GLU A 1 168 ? -36.375 -5.246 10.649 1.00 86.56 168 GLU A O 1
ATOM 1385 N N . GLN A 1 169 ? -34.948 -5.769 12.296 1.00 83.44 169 GLN A N 1
ATOM 1386 C CA . GLN A 1 169 ? -35.559 -7.072 12.572 1.00 83.44 169 GLN A CA 1
ATOM 1387 C C . GLN A 1 169 ? -37.011 -6.931 13.041 1.00 83.44 169 GLN A C 1
ATOM 1389 O O . GLN A 1 169 ? -37.888 -7.644 12.555 1.00 83.44 169 GLN A O 1
ATOM 1394 N N . LEU A 1 170 ? -37.290 -6.000 13.959 1.00 84.06 170 LEU A N 1
ATOM 1395 C CA . LEU A 1 170 ? -38.647 -5.753 14.457 1.00 84.06 170 LEU A CA 1
ATOM 1396 C C . LEU A 1 170 ? -39.609 -5.344 13.335 1.00 84.06 170 LEU A C 1
ATOM 1398 O O . LEU A 1 170 ? -40.736 -5.839 13.297 1.00 84.06 170 LEU A O 1
ATOM 1402 N N . LEU A 1 171 ? -39.164 -4.498 12.404 1.00 85.31 171 LEU A N 1
ATOM 1403 C CA . LEU A 1 171 ? -39.959 -4.093 11.242 1.00 85.31 171 LEU A CA 1
ATOM 1404 C C . LEU A 1 171 ? -40.274 -5.281 10.325 1.00 85.31 171 LEU A C 1
ATOM 1406 O O . LEU A 1 171 ? -41.418 -5.434 9.895 1.00 85.31 171 LEU A O 1
ATOM 1410 N N . ILE A 1 172 ? -39.299 -6.162 10.083 1.00 85.25 172 ILE A N 1
ATOM 1411 C CA . ILE A 1 172 ? -39.500 -7.382 9.287 1.00 85.25 172 ILE A CA 1
ATOM 1412 C C . ILE A 1 172 ? -40.543 -8.295 9.946 1.00 85.25 172 ILE A C 1
ATOM 1414 O O . ILE A 1 172 ? -41.453 -8.775 9.266 1.00 85.25 172 ILE A O 1
ATOM 1418 N N . TYR A 1 173 ? -40.458 -8.501 11.265 1.00 76.88 173 TYR A N 1
ATOM 1419 C CA . TYR A 1 173 ? -41.445 -9.298 12.000 1.00 76.88 173 TYR A CA 1
ATOM 1420 C C . TYR A 1 173 ? -42.852 -8.695 11.923 1.00 76.88 173 TYR A C 1
ATOM 1422 O O . TYR A 1 173 ? -43.816 -9.423 11.690 1.00 76.88 173 TYR A O 1
ATOM 1430 N N . GLN A 1 174 ? -42.985 -7.376 12.083 1.00 83.31 174 GLN A N 1
ATOM 1431 C CA . GLN A 1 174 ? -44.279 -6.696 11.973 1.00 83.31 174 GLN A CA 1
ATOM 1432 C C . GLN A 1 174 ? -44.872 -6.835 10.568 1.00 83.31 174 GLN A C 1
ATOM 1434 O O . GLN A 1 174 ? -46.050 -7.149 10.429 1.00 83.31 174 GLN A O 1
ATOM 1439 N N . GLN A 1 175 ? -44.057 -6.673 9.527 1.00 80.62 175 GLN A N 1
ATOM 1440 C CA . GLN A 1 175 ? -44.508 -6.758 8.140 1.00 80.62 175 GLN A CA 1
ATOM 1441 C C . GLN A 1 175 ? -44.932 -8.180 7.739 1.00 80.62 175 GLN A C 1
ATOM 1443 O O . GLN A 1 175 ? -45.917 -8.352 7.022 1.00 80.62 175 GLN A O 1
ATOM 1448 N N . GLN A 1 176 ? -44.236 -9.209 8.231 1.00 76.62 176 GLN A N 1
ATOM 1449 C CA . GLN A 1 176 ? -44.656 -10.603 8.051 1.00 76.62 176 GLN A CA 1
ATOM 1450 C C . GLN A 1 176 ? -45.987 -10.899 8.743 1.00 76.62 176 GLN A C 1
ATOM 1452 O O . GLN A 1 176 ? -46.809 -11.627 8.190 1.00 76.62 176 GLN A O 1
ATOM 1457 N N . ASN A 1 177 ? -46.216 -10.325 9.926 1.00 71.12 177 ASN A N 1
ATOM 1458 C CA . ASN A 1 177 ? -47.464 -10.527 10.651 1.00 71.12 177 ASN A CA 1
ATOM 1459 C C . ASN A 1 177 ? -48.643 -9.831 9.953 1.00 71.12 177 ASN A C 1
ATOM 1461 O O . ASN A 1 177 ? -49.678 -10.459 9.762 1.00 71.12 177 ASN A O 1
ATOM 1465 N N . SER A 1 178 ? -48.461 -8.597 9.469 1.00 67.56 178 SER A N 1
ATOM 1466 C CA . SER A 1 178 ? -49.491 -7.879 8.703 1.00 67.56 178 SER A CA 1
ATOM 1467 C C . SER A 1 178 ? -49.880 -8.598 7.405 1.00 67.56 178 SER A C 1
ATOM 1469 O O . SER A 1 178 ? -51.056 -8.670 7.072 1.00 67.56 178 SER A O 1
ATOM 1471 N N . ASN A 1 179 ? -48.915 -9.186 6.688 1.00 68.12 179 ASN A N 1
ATOM 1472 C CA . ASN A 1 179 ? -49.194 -9.927 5.449 1.00 68.12 179 ASN A CA 1
ATOM 1473 C C . ASN A 1 179 ? -49.918 -11.265 5.688 1.00 68.12 179 ASN A C 1
ATOM 1475 O O . ASN A 1 179 ? -50.575 -11.775 4.783 1.00 68.12 179 ASN A O 1
ATOM 1479 N N . ASN A 1 180 ? -49.787 -11.848 6.882 1.00 63.78 180 ASN A N 1
ATOM 1480 C CA . ASN A 1 180 ? -50.479 -13.084 7.249 1.00 63.78 180 ASN A CA 1
ATOM 1481 C C . ASN A 1 180 ? -51.925 -12.839 7.715 1.00 63.78 180 ASN A C 1
ATOM 1483 O O . ASN A 1 180 ? -52.707 -13.782 7.730 1.00 63.78 180 ASN A O 1
ATOM 1487 N N . GLU A 1 181 ? -52.281 -11.606 8.086 1.00 61.06 181 GLU A N 1
ATOM 1488 C CA . GLU A 1 181 ? -53.644 -11.224 8.490 1.00 61.06 181 GLU A CA 1
ATOM 1489 C C . GLU A 1 181 ? -54.546 -10.823 7.299 1.00 61.06 181 GLU A C 1
ATOM 1491 O O . GLU A 1 181 ? -55.757 -10.694 7.471 1.00 61.06 181 GLU A O 1
ATOM 1496 N N . GLU A 1 182 ? -53.991 -10.655 6.090 1.00 57.34 182 GLU A N 1
ATOM 1497 C CA . GLU A 1 182 ? -54.737 -10.330 4.854 1.00 57.34 182 GLU A CA 1
ATOM 1498 C C . GLU A 1 182 ? -55.234 -11.559 4.050 1.00 57.34 182 GLU A C 1
ATOM 1500 O O . GLU A 1 182 ? -55.842 -11.383 2.989 1.00 57.34 182 GLU A O 1
ATOM 1505 N N . TYR A 1 183 ? -55.031 -12.789 4.544 1.00 47.28 183 TYR A N 1
ATOM 1506 C CA . TYR A 1 183 ? -55.548 -14.048 3.964 1.00 47.28 183 TYR A CA 1
ATOM 1507 C C . TYR A 1 183 ? -56.563 -14.735 4.884 1.00 47.28 183 TYR A C 1
ATOM 1509 O O . TYR A 1 183 ? -57.533 -15.316 4.340 1.00 47.28 183 TYR A O 1
#

Organism: Phocaeicola vulgatus (NCBI:txid821)

Secondary structure (DSSP, 8-state):
-HHHHHHHHHHHHHHHHHIIIIIHHHHHHHHHHHHHHTT-SHHHHHHHHSHHHHHHHHHHHHHHHHHHHHHHHHHH---HHHHHHHHHHHHHHHHHHHHHHHHHHHHHHHHHSHHHHHHHHHHHS-HHHHHHHHHHHHHHHHT-GGGHHHHHHHHHHHHHHHHHHHHHHHHHHHHHHHHHS--